Protein AF-0000000077528822 (afdb_homodimer)

Secondary structure (DSSP, 8-state):
--EEEEE-TTSS-EEEEES--SEEEEE--HHHHHHHSSS-EEEEEEESTT-EEEE--EEEEEEE-TTSPEEEEEEETTT--EEEEEETTSTTEEEEEGGGB-SS-HHHH---SEEE-GGG--TTSPPPTT-EE-SS-TT-/--EEEEE-TTSS-EEEEES--SEEEEE--HHHHHHHSSS-EEEEEEESTT-EEEE--EEEEEEE-TTSPEEEEEEETTT--EEEEEETTSTTEEEEEGGGB-SS-HHHH---SEEE-GGG--TTSPPPTT-EE-SSSTT-

Solvent-accessible surface area (backbone atoms only — not comparable to full-atom values): 14477 Å² total; per-residue (Å²): 127,59,73,37,39,33,38,36,80,77,60,59,34,31,34,35,30,61,71,55,75,74,48,38,31,33,36,19,42,68,66,40,11,28,56,25,15,12,71,35,29,32,37,31,32,30,62,45,86,55,56,40,82,75,39,68,73,68,41,74,49,72,47,76,45,95,86,67,32,46,37,37,39,35,17,37,75,79,70,15,23,70,53,37,34,37,34,73,76,46,70,67,34,33,36,33,31,27,31,24,37,64,72,50,64,35,56,58,71,56,63,48,53,29,32,28,18,51,75,55,46,40,86,89,58,77,81,62,86,88,31,46,80,28,60,43,54,96,85,108,131,60,75,38,38,32,38,36,80,78,60,60,36,30,35,34,30,62,71,57,75,74,46,37,29,32,35,18,42,68,68,42,12,28,58,26,14,11,70,36,28,32,37,31,32,30,63,46,84,54,56,41,81,74,37,69,72,70,41,74,51,70,46,78,43,93,87,67,34,46,36,37,40,35,18,37,75,79,70,15,23,69,54,37,34,36,33,74,76,45,71,68,35,32,36,33,31,27,29,25,38,65,73,51,64,34,56,57,70,56,63,49,52,30,33,28,18,50,75,55,46,40,86,88,60,74,82,62,87,91,31,46,82,29,60,42,56,94,86,110

Sequence (280 aa):
MATIQSSCICGQNRISFTNKPIVKFRCHCTDERKLTGAAFALNILFSTDSLKILSGTLKTWSKLADSGNTITNHVCDGCGGLLYRTSDGYPGTMVIKAGCIDSFDASEEYVPDVEIFTRSRVSWVEPIKGAKQEVADFTEMATIQSSCICGQNRISFTNKPIVKFRCHCTDERKLTGAAFALNILFSTDSLKILSGTLKTWSKLADSGNTITNHVCDGCGGLLYRTSDGYPGTMVIKAGCIDSFDASEEYVPDVEIFTRSRVSWVEPIKGAKQEVADFTE

Radius of gyration: 17.65 Å; Cα contacts (8 Å, |Δi|>4): 747; chains: 2; bounding box: 39×56×47 Å

InterPro domains:
  IPR006913 CENP-V/GFA domain [PF04828] (4-119)
  IPR006913 CENP-V/GFA domain [PS51891] (4-111)
  IPR011057 Mss4-like superfamily [SSF51316] (2-133)

Structure (mmCIF, N/CA/C/O backbone):
data_AF-0000000077528822-model_v1
#
loop_
_entity.id
_entity.type
_entity.pdbx_description
1 polymer 'Mss4-like protein'
#
loop_
_atom_site.group_PDB
_atom_site.id
_atom_site.type_symbol
_atom_site.label_atom_id
_atom_site.label_alt_id
_atom_site.label_comp_id
_atom_site.label_asym_id
_atom_site.label_entity_id
_atom_site.label_seq_id
_atom_site.pdbx_PDB_ins_code
_atom_site.Cartn_x
_atom_site.Cartn_y
_atom_site.Cartn_z
_atom_site.occupancy
_atom_site.B_iso_or_equiv
_atom_site.auth_seq_id
_atom_site.auth_comp_id
_atom_site.auth_asym_id
_atom_site.auth_atom_id
_atom_site.pdbx_PDB_model_num
ATOM 1 N N . MET A 1 1 ? 6.922 -28.969 -1.203 1 79.88 1 MET A N 1
ATOM 2 C CA . MET A 1 1 ? 7.07 -27.516 -1.141 1 79.88 1 MET A CA 1
ATOM 3 C C . MET A 1 1 ? 6.32 -26.938 0.059 1 79.88 1 MET A C 1
ATOM 5 O O . MET A 1 1 ? 5.289 -27.484 0.465 1 79.88 1 MET A O 1
ATOM 9 N N . ALA A 1 2 ? 6.922 -25.969 0.71 1 91.81 2 ALA A N 1
ATOM 10 C CA . ALA A 1 2 ? 6.379 -25.5 1.985 1 91.81 2 ALA A CA 1
ATOM 11 C C . ALA A 1 2 ? 5.117 -24.672 1.775 1 91.81 2 ALA A C 1
ATOM 13 O O . ALA A 1 2 ? 5.023 -23.906 0.813 1 91.81 2 ALA A O 1
ATOM 14 N N . THR A 1 3 ? 4.066 -24.969 2.512 1 97.25 3 THR A N 1
ATOM 15 C CA . THR A 1 3 ? 2.863 -24.141 2.551 1 97.25 3 THR A CA 1
ATOM 16 C C . THR A 1 3 ? 3.082 -22.906 3.412 1 97.25 3 THR A C 1
ATOM 18 O O . THR A 1 3 ? 3.674 -22.984 4.492 1 97.25 3 THR A O 1
ATOM 21 N N . ILE A 1 4 ? 2.578 -21.719 2.883 1 98.44 4 ILE A N 1
ATOM 22 C CA . ILE A 1 4 ? 2.732 -20.484 3.629 1 98.44 4 ILE A CA 1
ATOM 23 C C . ILE A 1 4 ? 1.379 -19.781 3.762 1 98.44 4 ILE A C 1
ATOM 25 O O . ILE A 1 4 ? 0.407 -20.188 3.111 1 98.44 4 ILE A O 1
ATOM 29 N N . GLN A 1 5 ? 1.403 -18.828 4.676 1 98.38 5 GLN A N 1
ATOM 30 C CA . GLN A 1 5 ? 0.144 -18.141 4.965 1 98.38 5 GLN A CA 1
ATOM 31 C C . GLN A 1 5 ? 0.27 -16.641 4.762 1 98.38 5 GLN A C 1
ATOM 33 O O . GLN A 1 5 ? 1.358 -16.078 4.902 1 98.38 5 GLN A O 1
ATOM 38 N N . SER A 1 6 ? -0.855 -16.016 4.383 1 97.56 6 SER A N 1
ATOM 39 C CA . SER A 1 6 ? -1.038 -14.57 4.293 1 97.56 6 SER A CA 1
ATOM 40 C C . SER A 1 6 ? -2.33 -14.133 4.977 1 97.56 6 SER A C 1
ATOM 42 O O . SER A 1 6 ? -3.293 -14.898 5.043 1 97.56 6 SER A O 1
ATOM 44 N N . SER A 1 7 ? -2.279 -12.93 5.488 1 97.06 7 SER A N 1
ATOM 45 C CA . SER A 1 7 ? -3.475 -12.422 6.156 1 97.06 7 SER A CA 1
ATOM 46 C C . SER A 1 7 ? -3.572 -10.906 6.035 1 97.06 7 SER A C 1
ATOM 48 O O . SER A 1 7 ? -2.609 -10.242 5.633 1 97.06 7 SER A O 1
ATOM 50 N N . CYS A 1 8 ? -4.805 -10.406 6.316 1 95.44 8 CYS A N 1
ATOM 51 C CA . CYS A 1 8 ? -4.984 -8.961 6.418 1 95.44 8 CYS A CA 1
ATOM 52 C C . CYS A 1 8 ? -4.613 -8.469 7.812 1 95.44 8 CYS A C 1
ATOM 54 O O . CYS A 1 8 ? -4.398 -9.266 8.727 1 95.44 8 CYS A O 1
ATOM 56 N N . ILE A 1 9 ? -4.59 -7.191 8 1 94.25 9 ILE A N 1
ATOM 57 C CA . ILE A 1 9 ? -4.027 -6.598 9.203 1 94.25 9 ILE A CA 1
ATOM 58 C C . ILE A 1 9 ? -4.988 -6.805 10.375 1 94.25 9 ILE A C 1
ATOM 60 O O . ILE A 1 9 ? -4.559 -6.898 11.531 1 94.25 9 ILE A O 1
ATOM 64 N N . CYS A 1 10 ? -6.293 -6.918 10.164 1 94.19 10 CYS A N 1
ATOM 65 C CA . CYS A 1 10 ? -7.215 -7.07 11.281 1 94.19 10 CYS A CA 1
ATOM 66 C C . CYS A 1 10 ? -7.344 -8.531 11.688 1 94.19 10 CYS A C 1
ATOM 68 O O . CYS A 1 10 ? -7.965 -8.844 12.703 1 94.19 10 CYS A O 1
ATOM 70 N N . GLY A 1 11 ? -6.805 -9.406 10.875 1 94.44 11 GLY A N 1
ATOM 71 C CA . GLY A 1 11 ? -6.75 -10.805 11.242 1 94.44 11 GLY A CA 1
ATOM 72 C C . GLY A 1 11 ? -7.988 -11.586 10.836 1 94.44 11 GLY A C 1
ATOM 73 O O . GLY A 1 11 ? -8.031 -12.805 10.977 1 94.44 11 GLY A O 1
ATOM 74 N N . GLN A 1 12 ? -8.984 -10.984 10.273 1 96.5 12 GLN A N 1
ATOM 75 C CA . GLN A 1 12 ? -10.242 -11.633 9.922 1 96.5 12 GLN A CA 1
ATOM 76 C C . GLN A 1 12 ? -10.055 -12.641 8.789 1 96.5 12 GLN A C 1
ATOM 78 O O . GLN A 1 12 ? -10.773 -13.641 8.719 1 96.5 12 GLN A O 1
ATOM 83 N N . ASN A 1 13 ? -9.195 -12.391 7.887 1 97.5 13 ASN A N 1
ATOM 84 C CA . ASN A 1 13 ? -9.008 -13.227 6.711 1 97.5 13 ASN A CA 1
ATOM 85 C C . ASN A 1 13 ? -7.598 -13.805 6.656 1 97.5 13 ASN A C 1
ATOM 87 O O . ASN A 1 13 ? -6.617 -13.086 6.84 1 97.5 13 ASN A O 1
ATOM 91 N N . ARG A 1 14 ? -7.492 -15.055 6.461 1 98.25 14 ARG A N 1
ATOM 92 C CA . ARG A 1 14 ? -6.242 -15.797 6.301 1 98.25 14 ARG A CA 1
ATOM 93 C C . ARG A 1 14 ? -6.348 -16.797 5.164 1 98.25 14 ARG A C 1
ATOM 95 O O . ARG A 1 14 ? -7.367 -17.484 5.023 1 98.25 14 ARG A O 1
ATOM 102 N N . ILE A 1 15 ? -5.359 -16.891 4.383 1 98.44 15 ILE A N 1
ATOM 103 C CA . ILE A 1 15 ? -5.293 -17.844 3.281 1 98.44 15 ILE A CA 1
ATOM 104 C C . ILE A 1 15 ? -3.967 -18.594 3.332 1 98.44 15 ILE A C 1
ATOM 106 O O . ILE A 1 15 ? -3.014 -18.156 3.975 1 98.44 15 ILE A O 1
ATOM 110 N N . SER A 1 16 ? -3.898 -19.719 2.662 1 98.69 16 SER A N 1
ATOM 111 C CA . SER A 1 16 ? -2.662 -20.484 2.5 1 98.69 16 SER A CA 1
ATOM 112 C C . SER A 1 16 ? -2.453 -20.891 1.047 1 98.69 16 SER A C 1
ATOM 114 O O . SER A 1 16 ? -3.414 -21 0.281 1 98.69 16 SER A O 1
ATOM 116 N N . PHE A 1 17 ? -1.245 -21.078 0.678 1 98.56 17 PHE A N 1
ATOM 117 C CA . PHE A 1 17 ? -0.817 -21.484 -0.656 1 98.56 17 PHE A CA 1
ATOM 118 C C . PHE A 1 17 ? 0.624 -21.984 -0.636 1 98.56 17 PHE A C 1
ATOM 120 O O . PHE A 1 17 ? 1.347 -21.766 0.338 1 98.56 17 PHE A O 1
ATOM 127 N N . THR A 1 18 ? 1.028 -22.641 -1.696 1 98.31 18 THR A N 1
ATOM 128 C CA . THR A 1 18 ? 2.383 -23.188 -1.76 1 98.31 18 THR A CA 1
ATOM 129 C C . THR A 1 18 ? 3.389 -22.078 -2.084 1 98.31 18 THR A C 1
ATOM 131 O O . THR A 1 18 ? 3.137 -21.234 -2.943 1 98.31 18 THR A O 1
ATOM 134 N N . ASN A 1 19 ? 4.477 -22.141 -1.338 1 97.94 19 ASN A N 1
ATOM 135 C CA . ASN A 1 19 ? 5.523 -21.141 -1.529 1 97.94 19 ASN A CA 1
ATOM 136 C C . ASN A 1 19 ? 6.355 -21.438 -2.775 1 97.94 19 ASN A C 1
ATOM 138 O O . ASN A 1 19 ? 7.535 -21.766 -2.674 1 97.94 19 ASN A O 1
ATOM 142 N N . LYS A 1 20 ? 5.82 -21.203 -3.918 1 97.5 20 LYS A N 1
ATOM 143 C CA . LYS A 1 20 ? 6.484 -21.344 -5.211 1 97.5 20 LYS A CA 1
ATOM 144 C C . LYS A 1 20 ? 6.242 -20.125 -6.09 1 97.5 20 LYS A C 1
ATOM 146 O O . LYS A 1 20 ? 5.398 -20.156 -6.988 1 97.5 20 LYS A O 1
ATOM 151 N N . PRO A 1 21 ? 6.957 -19.094 -5.844 1 97.56 21 PRO A N 1
ATOM 152 C CA . PRO A 1 21 ? 6.762 -17.891 -6.656 1 97.56 21 PRO A CA 1
ATOM 153 C C . PRO A 1 21 ? 7.027 -18.141 -8.141 1 97.56 21 PRO A C 1
ATOM 155 O O . PRO A 1 21 ? 7.953 -18.875 -8.492 1 97.56 21 PRO A O 1
ATOM 158 N N . ILE A 1 22 ? 6.164 -17.594 -8.945 1 97.44 22 ILE A N 1
ATOM 159 C CA . ILE A 1 22 ? 6.363 -17.609 -10.391 1 97.44 22 ILE A CA 1
ATOM 160 C C . ILE A 1 22 ? 7.215 -16.422 -10.812 1 97.44 22 ILE A C 1
ATOM 162 O O . ILE A 1 22 ? 8.172 -16.562 -11.57 1 97.44 22 ILE A O 1
ATOM 166 N N . VAL A 1 23 ? 6.91 -15.227 -10.359 1 97.25 23 VAL A N 1
ATOM 167 C CA . VAL A 1 23 ? 7.66 -14 -10.578 1 97.25 23 VAL A CA 1
ATOM 168 C C . VAL A 1 23 ? 7.523 -13.078 -9.367 1 97.25 23 VAL A C 1
ATOM 170 O O . VAL A 1 23 ? 6.449 -12.984 -8.773 1 97.25 23 VAL A O 1
ATOM 173 N N . LYS A 1 24 ? 8.57 -12.484 -8.969 1 97.62 24 LYS A N 1
ATOM 174 C CA . LYS A 1 24 ? 8.617 -11.406 -7.988 1 97.62 24 LYS A CA 1
ATOM 175 C C . LYS A 1 24 ? 8.836 -10.055 -8.664 1 97.62 24 LYS A C 1
ATOM 177 O O . LYS A 1 24 ? 9.844 -9.859 -9.344 1 97.62 24 LYS A O 1
ATOM 182 N N . PHE A 1 25 ? 7.848 -9.125 -8.461 1 97.38 25 PHE A N 1
ATOM 183 C CA . PHE A 1 25 ? 8.016 -7.922 -9.266 1 97.38 25 PHE A CA 1
ATOM 184 C C . PHE A 1 25 ? 7.582 -6.688 -8.484 1 97.38 25 PHE A C 1
ATOM 186 O O . PHE A 1 25 ? 6.719 -6.77 -7.609 1 97.38 25 PHE A O 1
ATOM 193 N N . ARG A 1 26 ? 8.281 -5.656 -8.789 1 96.94 26 ARG A N 1
ATOM 194 C CA . ARG A 1 26 ? 7.977 -4.32 -8.281 1 96.94 26 ARG A CA 1
ATOM 195 C C . ARG A 1 26 ? 7.188 -3.516 -9.312 1 96.94 26 ARG A C 1
ATOM 197 O O . ARG A 1 26 ? 7.66 -3.299 -10.43 1 96.94 26 ARG A O 1
ATOM 204 N N . CYS A 1 27 ? 6.004 -3.064 -8.938 1 95.81 27 CYS A N 1
ATOM 205 C CA . CYS A 1 27 ? 5.152 -2.326 -9.867 1 95.81 27 CYS A CA 1
ATOM 206 C C . CYS A 1 27 ? 5.07 -0.855 -9.477 1 95.81 27 CYS A C 1
ATOM 208 O O . CYS A 1 27 ? 4.754 -0.526 -8.336 1 95.81 27 CYS A O 1
ATOM 210 N N . HIS A 1 28 ? 5.301 0.023 -10.414 1 95.44 28 HIS A N 1
ATOM 211 C CA . HIS A 1 28 ? 5.309 1.464 -10.188 1 95.44 28 HIS A CA 1
ATOM 212 C C . HIS A 1 28 ? 4.047 2.117 -10.742 1 95.44 28 HIS A C 1
ATOM 214 O O . HIS A 1 28 ? 3.938 3.344 -10.773 1 95.44 28 HIS A O 1
ATOM 220 N N . CYS A 1 29 ? 3.059 1.361 -11.164 1 93.06 29 CYS A N 1
ATOM 221 C CA . CYS A 1 29 ? 1.9 1.964 -11.812 1 93.06 29 CYS A CA 1
ATOM 222 C C . CYS A 1 29 ? 1.103 2.809 -10.828 1 93.06 29 CYS A C 1
ATOM 224 O O . CYS A 1 29 ? 1.191 2.605 -9.617 1 93.06 29 CYS A O 1
ATOM 226 N N . THR A 1 30 ? 0.289 3.725 -11.344 1 90.06 30 THR A N 1
ATOM 227 C CA . THR A 1 30 ? -0.433 4.668 -10.5 1 90.06 30 THR A CA 1
ATOM 228 C C . THR A 1 30 ? -1.554 3.965 -9.742 1 90.06 30 THR A C 1
ATOM 230 O O . THR A 1 30 ? -1.911 4.371 -8.633 1 90.06 30 THR A O 1
ATOM 233 N N . ASP A 1 31 ? -2.078 2.883 -10.25 1 90.25 31 ASP A N 1
ATOM 234 C CA . ASP A 1 31 ? -3.08 2.113 -9.523 1 90.25 31 ASP A CA 1
ATOM 235 C C . ASP A 1 31 ? -2.504 1.551 -8.227 1 90.25 31 ASP A C 1
ATOM 237 O O . ASP A 1 31 ? -3.15 1.604 -7.176 1 90.25 31 ASP A O 1
ATOM 241 N N . GLU A 1 32 ? -1.322 1.021 -8.344 1 89.62 32 GLU A N 1
ATOM 242 C CA . GLU A 1 32 ? -0.683 0.466 -7.156 1 89.62 32 GLU A CA 1
ATOM 243 C C . GLU A 1 32 ? -0.387 1.555 -6.129 1 89.62 32 GLU A C 1
ATOM 245 O O . GLU A 1 32 ? -0.493 1.323 -4.922 1 89.62 32 GLU A O 1
ATOM 250 N N . ARG A 1 33 ? -0.059 2.736 -6.609 1 88.38 33 ARG A N 1
ATOM 251 C CA . ARG A 1 33 ? 0.177 3.836 -5.68 1 88.38 33 ARG A CA 1
ATOM 252 C C . ARG A 1 33 ? -1.101 4.207 -4.93 1 88.38 33 ARG A C 1
ATOM 254 O O . ARG A 1 33 ? -1.064 4.488 -3.732 1 88.38 33 ARG A O 1
ATOM 261 N N . LYS A 1 34 ? -2.152 4.141 -5.672 1 88.56 34 LYS A N 1
ATOM 262 C CA . LYS A 1 34 ? -3.441 4.441 -5.055 1 88.56 34 LYS A CA 1
ATOM 263 C C . LYS A 1 34 ? -3.83 3.371 -4.039 1 88.56 34 LYS A C 1
ATOM 265 O O . LYS A 1 34 ? -4.348 3.684 -2.965 1 88.56 34 LYS A O 1
ATOM 270 N N . LEU A 1 35 ? -3.605 2.186 -4.34 1 86.81 35 LEU A N 1
ATOM 271 C CA . LEU A 1 35 ? -4.016 1.069 -3.492 1 86.81 35 LEU A CA 1
ATOM 272 C C . LEU A 1 35 ? -3.123 0.969 -2.26 1 86.81 35 LEU A C 1
ATOM 274 O O . LEU A 1 35 ? -3.605 0.684 -1.161 1 86.81 35 LEU A O 1
ATOM 278 N N . THR A 1 36 ? -1.885 1.188 -2.459 1 82 36 THR A N 1
ATOM 279 C CA . THR A 1 36 ? -0.931 0.919 -1.389 1 82 36 THR A CA 1
ATOM 280 C C . THR A 1 36 ? -0.593 2.199 -0.629 1 82 36 THR A C 1
ATOM 282 O O . THR A 1 36 ? -0.166 2.148 0.526 1 82 36 THR A O 1
ATOM 285 N N . GLY A 1 37 ? -0.749 3.367 -1.276 1 80.75 37 GLY A N 1
ATOM 286 C CA . GLY A 1 37 ? -0.304 4.621 -0.693 1 80.75 37 GLY A CA 1
ATOM 287 C C . GLY A 1 37 ? 1.206 4.762 -0.662 1 80.75 37 GLY A C 1
ATOM 288 O O . GLY A 1 37 ? 1.744 5.574 0.096 1 80.75 37 GLY A O 1
ATOM 289 N N . ALA A 1 38 ? 1.881 3.986 -1.366 1 85.38 38 ALA A N 1
ATOM 290 C CA . ALA A 1 38 ? 3.342 3.957 -1.396 1 85.38 38 ALA A CA 1
ATOM 291 C C . ALA A 1 38 ? 3.869 4.367 -2.768 1 85.38 38 ALA A C 1
ATOM 293 O O . ALA A 1 38 ? 3.152 4.988 -3.555 1 85.38 38 ALA A O 1
ATOM 294 N N . ALA A 1 39 ? 5.199 4.289 -2.898 1 89.5 39 ALA A N 1
ATOM 295 C CA . ALA A 1 39 ? 5.809 4.66 -4.172 1 89.5 39 ALA A CA 1
ATOM 296 C C . ALA A 1 39 ? 5.711 3.518 -5.18 1 89.5 39 ALA A C 1
ATOM 298 O O . ALA A 1 39 ? 5.852 3.73 -6.387 1 89.5 39 ALA A O 1
ATOM 299 N N . PHE A 1 40 ? 5.578 2.365 -4.672 1 92.75 40 PHE A N 1
ATOM 300 C CA . PHE A 1 40 ? 5.469 1.152 -5.473 1 92.75 40 PHE A CA 1
ATOM 301 C C . PHE A 1 40 ? 4.852 0.019 -4.66 1 92.75 40 PHE A C 1
ATOM 303 O O . PHE A 1 40 ? 4.68 0.141 -3.445 1 92.75 40 PHE A O 1
ATOM 310 N N . ALA A 1 41 ? 4.426 -1.026 -5.352 1 95.25 41 ALA A N 1
ATOM 311 C CA . ALA A 1 41 ? 3.971 -2.252 -4.703 1 95.25 41 ALA A CA 1
ATOM 312 C C . ALA A 1 41 ? 4.98 -3.379 -4.891 1 95.25 41 ALA A C 1
ATOM 314 O O . ALA A 1 41 ? 5.703 -3.416 -5.887 1 95.25 41 ALA A O 1
ATOM 315 N N . LEU A 1 42 ? 5.082 -4.227 -3.914 1 96.31 42 LEU A N 1
ATOM 316 C CA . LEU A 1 42 ? 5.82 -5.48 -4 1 96.31 42 LEU A CA 1
ATOM 317 C C . LEU A 1 42 ? 4.871 -6.656 -4.215 1 96.31 42 LEU A C 1
ATOM 319 O O . LEU A 1 42 ? 4.113 -7.02 -3.314 1 96.31 42 LEU A O 1
ATOM 323 N N . ASN A 1 43 ? 4.996 -7.203 -5.379 1 97.12 43 ASN A N 1
ATOM 324 C CA . ASN A 1 43 ? 4.035 -8.219 -5.812 1 97.12 43 ASN A CA 1
ATOM 325 C C . ASN A 1 43 ? 4.719 -9.555 -6.086 1 97.12 43 ASN A C 1
ATOM 327 O O . ASN A 1 43 ? 5.82 -9.594 -6.637 1 97.12 43 ASN A O 1
ATOM 331 N N . ILE A 1 44 ? 4.008 -10.578 -5.699 1 97.94 44 ILE A N 1
ATOM 332 C CA . ILE A 1 44 ? 4.48 -11.93 -6.004 1 97.94 44 ILE A CA 1
ATOM 333 C C . ILE A 1 44 ? 3.375 -12.711 -6.703 1 97.94 44 ILE A C 1
ATOM 335 O O . ILE A 1 44 ? 2.254 -12.805 -6.199 1 97.94 44 ILE A O 1
ATOM 339 N N . LEU A 1 45 ? 3.709 -13.242 -7.832 1 98.06 45 LEU A N 1
ATOM 340 C CA . LEU A 1 45 ? 2.77 -14.07 -8.578 1 98.06 45 LEU A CA 1
ATOM 341 C C . LEU A 1 45 ? 2.889 -15.531 -8.172 1 98.06 45 LEU A C 1
ATOM 343 O O . LEU A 1 45 ? 3.984 -16.094 -8.172 1 98.06 45 LEU A O 1
ATOM 347 N N . PHE A 1 46 ? 1.775 -16.078 -7.785 1 98.38 46 PHE A N 1
ATOM 348 C CA . PHE A 1 46 ? 1.674 -17.5 -7.434 1 98.38 46 PHE A CA 1
ATOM 349 C C . PHE A 1 46 ? 0.609 -18.188 -8.281 1 98.38 46 PHE A C 1
ATOM 351 O O . PHE A 1 46 ? -0.241 -17.516 -8.875 1 98.38 46 PHE A O 1
ATOM 358 N N . SER A 1 47 ? 0.687 -19.531 -8.297 1 98.31 47 SER A N 1
ATOM 359 C CA . SER A 1 47 ? -0.434 -20.312 -8.797 1 98.31 47 SER A CA 1
ATOM 360 C C . SER A 1 47 ? -1.583 -20.344 -7.793 1 98.31 47 SER A C 1
ATOM 362 O O . SER A 1 47 ? -1.356 -20.406 -6.582 1 98.31 47 SER A O 1
ATOM 364 N N . THR A 1 48 ? -2.809 -20.375 -8.312 1 98.12 48 THR A N 1
ATOM 365 C CA . THR A 1 48 ? -3.969 -20.484 -7.434 1 98.12 48 THR A CA 1
ATOM 366 C C . THR A 1 48 ? -4.266 -21.938 -7.109 1 98.12 48 THR A C 1
ATOM 368 O O . THR A 1 48 ? -5.176 -22.25 -6.332 1 98.12 48 THR A O 1
ATOM 371 N N . ASP A 1 49 ? -3.488 -22.828 -7.621 1 97.56 49 ASP A N 1
ATOM 372 C CA . ASP A 1 49 ? -3.775 -24.266 -7.523 1 97.56 49 ASP A CA 1
ATOM 373 C C . ASP A 1 49 ? -3.857 -24.703 -6.062 1 97.56 49 ASP A C 1
ATOM 375 O O . ASP A 1 49 ? -4.672 -25.562 -5.715 1 97.56 49 ASP A O 1
ATOM 379 N N . SER A 1 50 ? -3.1 -24.156 -5.227 1 97.06 50 SER A N 1
ATOM 380 C CA . SER A 1 50 ? -3.02 -24.609 -3.844 1 97.06 50 SER A CA 1
ATOM 381 C C . SER A 1 50 ? -3.684 -23.625 -2.895 1 97.06 50 SER A C 1
ATOM 383 O O . SER A 1 50 ? -3.537 -23.719 -1.676 1 97.06 50 SER A O 1
ATOM 385 N N . LEU A 1 51 ? -4.348 -22.672 -3.395 1 98.12 51 LEU A N 1
ATOM 386 C CA . LEU A 1 51 ? -4.965 -21.625 -2.578 1 98.12 51 LEU A CA 1
ATOM 387 C C . LEU A 1 51 ? -6.055 -22.219 -1.687 1 98.12 51 LEU A C 1
ATOM 389 O O . LEU A 1 51 ? -6.922 -22.953 -2.16 1 98.12 51 LEU A O 1
ATOM 393 N N . LYS A 1 52 ? -5.98 -21.891 -0.437 1 98.06 52 LYS A N 1
ATOM 394 C CA . LYS A 1 52 ? -7.023 -22.25 0.519 1 98.06 52 LYS A CA 1
ATOM 395 C C . LYS A 1 52 ? -7.402 -21.062 1.396 1 98.06 52 LYS A C 1
ATOM 397 O O . LYS A 1 52 ? -6.527 -20.359 1.923 1 98.06 52 LYS A O 1
ATOM 402 N N . ILE A 1 53 ? -8.68 -20.844 1.572 1 96.88 53 ILE A N 1
ATOM 403 C CA . ILE A 1 53 ? -9.172 -19.875 2.547 1 96.88 53 ILE A CA 1
ATOM 404 C C . ILE A 1 53 ? -9.227 -20.516 3.932 1 96.88 53 ILE A C 1
ATOM 406 O O . ILE A 1 53 ? -9.922 -21.5 4.137 1 96.88 53 ILE A O 1
ATOM 410 N N . LEU A 1 54 ? -8.484 -19.969 4.828 1 98.19 54 LEU A N 1
ATOM 411 C CA . LEU A 1 54 ? -8.414 -20.547 6.172 1 98.19 54 LEU A CA 1
ATOM 412 C C . LEU A 1 54 ? -9.43 -19.875 7.094 1 98.19 54 LEU A C 1
A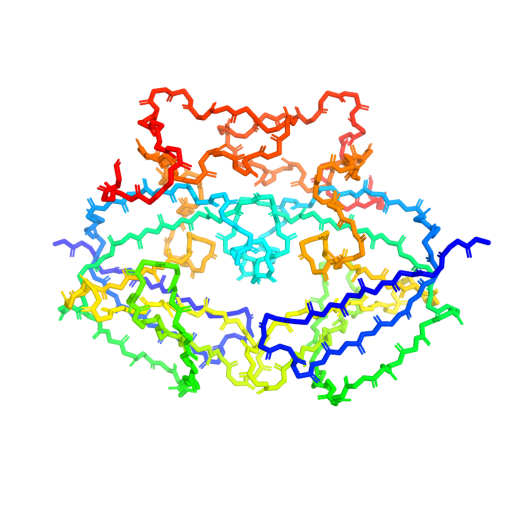TOM 414 O O . LEU A 1 54 ? -9.938 -20.516 8.023 1 98.19 54 LEU A O 1
ATOM 418 N N . SER A 1 55 ? -9.664 -18.609 6.941 1 98.06 55 SER A N 1
ATOM 419 C CA . SER A 1 55 ? -10.656 -17.875 7.723 1 98.06 55 SER A CA 1
ATOM 420 C C . SER A 1 55 ? -11.133 -16.625 6.98 1 98.06 55 SER A C 1
ATOM 422 O O . SER A 1 55 ? -10.375 -16.016 6.223 1 98.06 55 SER A O 1
ATOM 424 N N . GLY A 1 56 ? -12.43 -16.266 7.242 1 96.94 56 GLY A N 1
ATOM 425 C CA . GLY A 1 56 ? -13.008 -15.039 6.73 1 96.94 56 GLY A CA 1
ATOM 426 C C . GLY A 1 56 ? -13.648 -15.195 5.363 1 96.94 56 GLY A C 1
ATOM 427 O O . GLY A 1 56 ? -13.602 -16.281 4.773 1 96.94 56 GLY A O 1
ATOM 428 N N . THR A 1 57 ? -14.359 -14.211 4.984 1 95.25 57 THR A N 1
ATOM 429 C CA . THR A 1 57 ? -14.953 -14.062 3.66 1 95.25 57 THR A CA 1
ATOM 430 C C . THR A 1 57 ? -14.508 -12.75 3.014 1 95.25 57 THR A C 1
ATOM 432 O O . THR A 1 57 ? -14.789 -11.672 3.535 1 95.25 57 THR A O 1
ATOM 435 N N . LEU A 1 58 ? -13.867 -12.883 1.851 1 95.75 58 LEU A N 1
ATOM 436 C CA . LEU A 1 58 ? -13.344 -11.711 1.167 1 95.75 58 LEU A CA 1
ATOM 437 C C . LEU A 1 58 ? -14.398 -11.086 0.264 1 95.75 58 LEU A C 1
ATOM 439 O O . LEU A 1 58 ? -15.172 -11.797 -0.381 1 95.75 58 LEU A O 1
ATOM 443 N N . LYS A 1 59 ? -14.414 -9.828 0.322 1 95.81 59 LYS A N 1
ATOM 444 C CA . LYS A 1 59 ? -15.164 -9.07 -0.676 1 95.81 59 LYS A CA 1
ATOM 445 C C . LYS A 1 59 ? -14.367 -8.922 -1.967 1 95.81 59 LYS A C 1
ATOM 447 O O . LYS A 1 59 ? -13.141 -8.781 -1.932 1 95.81 59 LYS A O 1
ATOM 452 N N . THR A 1 60 ? -15.125 -8.922 -3.08 1 96.88 60 THR A N 1
ATOM 453 C CA . THR A 1 60 ? -14.43 -8.766 -4.355 1 96.88 60 THR A CA 1
ATOM 454 C C . THR A 1 60 ? -14.945 -7.539 -5.105 1 96.88 60 THR A C 1
ATOM 456 O O . THR A 1 60 ? -16.125 -7.18 -4.988 1 96.88 60 THR A O 1
ATOM 459 N N . TRP A 1 61 ? -14.102 -6.879 -5.711 1 96.44 61 TRP A N 1
ATOM 460 C CA . TRP A 1 61 ? -14.422 -5.859 -6.707 1 96.44 61 TRP A CA 1
ATOM 461 C C . TRP A 1 61 ? -13.438 -5.906 -7.871 1 96.44 61 TRP A C 1
ATOM 463 O O . TRP A 1 61 ? -12.328 -6.426 -7.734 1 96.44 61 TRP A O 1
ATOM 473 N N . SER A 1 62 ? -13.914 -5.449 -9.047 1 96.5 62 SER A N 1
ATOM 474 C CA . SER A 1 62 ? -13.078 -5.574 -10.242 1 96.5 62 SER A CA 1
ATOM 475 C C . SER A 1 62 ? -12.969 -4.242 -10.977 1 96.5 62 SER A C 1
ATOM 477 O O . SER A 1 62 ? -13.797 -3.352 -10.781 1 96.5 62 SER A O 1
ATOM 479 N N . LYS A 1 63 ? -11.938 -4.176 -11.703 1 93.06 63 LYS A N 1
ATOM 480 C CA . LYS A 1 63 ? -11.727 -3.035 -12.594 1 93.06 63 LYS A CA 1
ATOM 481 C C . LYS A 1 63 ? -10.984 -3.453 -13.852 1 93.06 63 LYS A C 1
ATOM 483 O O . LYS A 1 63 ? -10.266 -4.457 -13.859 1 93.06 63 LYS A O 1
ATOM 488 N N . LEU A 1 64 ? -11.195 -2.668 -14.922 1 90.81 64 LEU A N 1
ATOM 489 C CA . LEU A 1 64 ? -10.461 -2.883 -16.156 1 90.81 64 LEU A CA 1
ATOM 490 C C . LEU A 1 64 ? -9.086 -2.225 -16.094 1 90.81 64 LEU A C 1
ATOM 492 O O . LEU A 1 64 ? -8.969 -1.06 -15.703 1 90.81 64 LEU A O 1
ATOM 496 N N . ALA A 1 65 ? -8.102 -3.041 -16.438 1 84.25 65 ALA A N 1
ATOM 497 C CA . ALA A 1 65 ? -6.75 -2.494 -16.484 1 84.25 65 ALA A CA 1
ATOM 498 C C . ALA A 1 65 ? -6.469 -1.868 -17.859 1 84.25 65 ALA A C 1
ATOM 500 O O . ALA A 1 65 ? -7.266 -2.004 -18.781 1 84.25 65 ALA A O 1
ATOM 501 N N . ASP A 1 66 ? -5.316 -1.163 -17.922 1 77.25 66 ASP A N 1
ATOM 502 C CA . ASP A 1 66 ? -4.895 -0.553 -19.172 1 77.25 66 ASP A CA 1
ATOM 503 C C . ASP A 1 66 ? -4.664 -1.612 -20.25 1 77.25 66 ASP A C 1
ATOM 505 O O . ASP A 1 66 ? -4.809 -1.336 -21.453 1 77.25 66 ASP A O 1
ATOM 509 N N . SER A 1 67 ? -4.285 -2.76 -19.828 1 78.5 67 SER A N 1
ATOM 510 C CA . SER A 1 67 ? -4.02 -3.871 -20.734 1 78.5 67 SER A CA 1
ATOM 511 C C . SER A 1 67 ? -5.301 -4.371 -21.391 1 78.5 67 SER A C 1
ATOM 513 O O . SER A 1 67 ? -5.254 -5.125 -22.359 1 78.5 67 SER A O 1
ATOM 515 N N . GLY A 1 68 ? -6.383 -3.959 -20.828 1 86.38 68 GLY A N 1
ATOM 516 C CA . GLY A 1 68 ? -7.66 -4.484 -21.281 1 86.38 68 GLY A CA 1
ATOM 517 C C . GLY A 1 68 ? -8.141 -5.676 -20.469 1 86.38 68 GLY A C 1
ATOM 518 O O . GLY A 1 68 ? -9.273 -6.121 -20.625 1 86.38 68 GLY A O 1
ATOM 519 N N . ASN A 1 69 ? -7.297 -6.16 -19.625 1 89.94 69 ASN A N 1
ATOM 520 C CA . ASN A 1 69 ? -7.672 -7.273 -18.766 1 89.94 69 ASN A CA 1
ATOM 521 C C . ASN A 1 69 ? -8.469 -6.797 -17.562 1 89.94 69 ASN A C 1
ATOM 523 O O . ASN A 1 69 ? -8.266 -5.684 -17.062 1 89.94 69 ASN A O 1
ATOM 527 N N . THR A 1 70 ? -9.375 -7.656 -17.109 1 95.38 70 THR A N 1
ATOM 528 C CA . THR A 1 70 ? -10.094 -7.398 -15.859 1 95.38 70 THR A CA 1
ATOM 529 C C . THR A 1 70 ? -9.281 -7.863 -14.656 1 95.38 70 THR A C 1
ATOM 531 O O . THR A 1 70 ? -8.852 -9.016 -14.594 1 95.38 70 THR A O 1
ATOM 534 N N . ILE A 1 71 ? -9.055 -6.953 -13.742 1 95.38 71 ILE A N 1
ATOM 535 C CA . ILE A 1 71 ? -8.398 -7.281 -12.477 1 95.38 71 ILE A CA 1
ATOM 536 C C . ILE A 1 71 ? -9.445 -7.406 -11.375 1 95.38 71 ILE A C 1
ATOM 538 O O . ILE A 1 71 ? -10.32 -6.547 -11.234 1 95.38 71 ILE A O 1
ATOM 542 N N . THR A 1 72 ? -9.398 -8.492 -10.68 1 97.25 72 THR A N 1
ATOM 543 C CA . THR A 1 72 ? -10.297 -8.703 -9.547 1 97.25 72 THR A CA 1
ATOM 544 C C . THR A 1 72 ? -9.523 -8.625 -8.227 1 97.25 72 THR A C 1
ATOM 546 O O . THR A 1 72 ? -8.547 -9.352 -8.031 1 97.25 72 THR A O 1
ATOM 549 N N . ASN A 1 73 ? -9.992 -7.734 -7.371 1 96.81 73 ASN A N 1
ATOM 550 C CA . ASN A 1 73 ? -9.391 -7.539 -6.055 1 96.81 73 ASN A CA 1
ATOM 551 C C . ASN A 1 73 ? -10.18 -8.266 -4.965 1 96.81 73 ASN A C 1
ATOM 553 O O . ASN A 1 73 ? -11.398 -8.156 -4.902 1 96.81 73 ASN A O 1
ATOM 557 N N . HIS A 1 74 ? -9.469 -9.039 -4.203 1 96.94 74 HIS A N 1
ATOM 558 C CA . HIS A 1 74 ? -10.047 -9.734 -3.057 1 96.94 74 HIS A CA 1
ATOM 559 C C . HIS A 1 74 ? -9.633 -9.086 -1.745 1 96.94 74 HIS A C 1
ATOM 561 O O . HIS A 1 74 ? -8.484 -9.234 -1.309 1 96.94 74 HIS A O 1
ATOM 567 N N . VAL A 1 75 ? -10.625 -8.406 -1.1 1 95.81 75 VAL A N 1
ATOM 568 C CA . VAL A 1 75 ? -10.266 -7.516 0 1 95.81 75 VAL A CA 1
ATOM 569 C C . VAL A 1 75 ? -11.039 -7.918 1.258 1 95.81 75 VAL A C 1
ATOM 571 O O . VAL A 1 75 ? -12.117 -8.508 1.172 1 95.81 75 VAL A O 1
ATOM 574 N N . CYS A 1 76 ? -10.406 -7.625 2.352 1 95.94 76 CYS A N 1
ATOM 575 C CA . CYS A 1 76 ? -11.094 -7.809 3.627 1 95.94 76 CYS A CA 1
ATOM 576 C C . CYS A 1 76 ? -12.219 -6.797 3.791 1 95.94 76 CYS A C 1
ATOM 578 O O . CYS A 1 76 ? -12.016 -5.598 3.6 1 95.94 76 CYS A O 1
ATOM 580 N N . ASP A 1 77 ? -13.359 -7.27 4.207 1 94.12 77 ASP A N 1
ATOM 581 C CA . ASP A 1 77 ? -14.5 -6.375 4.398 1 94.12 77 ASP A CA 1
ATOM 582 C C . ASP A 1 77 ? -14.406 -5.637 5.73 1 94.12 77 ASP A C 1
ATOM 584 O O . ASP A 1 77 ? -15.172 -4.707 5.988 1 94.12 77 ASP A O 1
ATOM 588 N N . GLY A 1 78 ? -13.516 -6 6.574 1 93.94 78 GLY A N 1
ATOM 589 C CA . GLY A 1 78 ? -13.305 -5.34 7.852 1 93.94 78 GLY A CA 1
ATOM 590 C C . GLY A 1 78 ? -12.289 -4.215 7.781 1 93.94 78 GLY A C 1
ATOM 591 O O . GLY A 1 78 ? -12.648 -3.039 7.871 1 93.94 78 GLY A O 1
ATOM 592 N N . CYS A 1 79 ? -11.102 -4.496 7.379 1 94.38 79 CYS A N 1
ATOM 593 C CA . CYS A 1 79 ? -10.031 -3.51 7.43 1 94.38 79 CYS A CA 1
ATOM 594 C C . CYS A 1 79 ? -9.75 -2.945 6.043 1 94.38 79 CYS A C 1
ATOM 596 O O . CYS A 1 79 ? -9.039 -1.948 5.906 1 94.38 79 CYS A O 1
ATOM 598 N N . GLY A 1 80 ? -10.289 -3.539 5.027 1 93.25 80 GLY A N 1
ATOM 599 C CA . GLY A 1 80 ? -10.062 -3.059 3.672 1 93.25 80 GLY A CA 1
ATOM 600 C C . GLY A 1 80 ? -8.797 -3.619 3.043 1 93.25 80 GLY A C 1
ATOM 601 O O . GLY A 1 80 ? -8.523 -3.369 1.867 1 93.25 80 GLY A O 1
ATOM 602 N N . GLY A 1 81 ? -8.047 -4.402 3.768 1 93.5 81 GLY A N 1
ATOM 603 C CA . GLY A 1 81 ? -6.781 -4.918 3.262 1 93.5 81 GLY A CA 1
ATOM 604 C C . GLY A 1 81 ? -6.941 -5.797 2.037 1 93.5 81 GLY A C 1
ATOM 605 O O . GLY A 1 81 ? -7.824 -6.652 1.994 1 93.5 81 GLY A O 1
ATOM 606 N N . LEU A 1 82 ? -6.117 -5.562 1.059 1 93.94 82 LEU A N 1
ATOM 607 C CA . LEU A 1 82 ? -6.074 -6.387 -0.145 1 93.94 82 LEU A CA 1
ATOM 608 C C . LEU A 1 82 ? -5.289 -7.672 0.104 1 93.94 82 LEU A C 1
ATOM 610 O O . LEU A 1 82 ? -4.074 -7.629 0.3 1 93.94 82 LEU A O 1
ATOM 614 N N . LEU A 1 83 ? -5.977 -8.75 0.029 1 94.5 83 LEU A N 1
ATOM 615 C CA . LEU A 1 83 ? -5.301 -10.008 0.309 1 94.5 83 LEU A CA 1
ATOM 616 C C . LEU A 1 83 ? -4.621 -10.547 -0.945 1 94.5 83 LEU A C 1
ATOM 618 O O . LEU A 1 83 ? -3.477 -11.008 -0.888 1 94.5 83 LEU A O 1
ATOM 622 N N . TYR A 1 84 ? -5.297 -10.586 -2.031 1 96.62 84 TYR A N 1
ATOM 623 C CA . TYR A 1 84 ? -4.691 -10.992 -3.295 1 96.62 84 TYR A CA 1
ATOM 624 C C . TYR A 1 84 ? -5.512 -10.484 -4.477 1 96.62 84 TYR A C 1
ATOM 626 O O . TYR A 1 84 ? -6.625 -9.984 -4.301 1 96.62 84 TYR A O 1
ATOM 634 N N . ARG A 1 85 ? -4.914 -10.539 -5.633 1 96.69 85 ARG A N 1
ATOM 635 C CA . ARG A 1 85 ? -5.527 -10.141 -6.898 1 96.69 85 ARG A CA 1
ATOM 636 C C . ARG A 1 85 ? -5.48 -11.281 -7.91 1 96.69 85 ARG A C 1
ATOM 638 O O . ARG A 1 85 ? -4.535 -12.07 -7.918 1 96.69 85 ARG A O 1
ATOM 645 N N . THR A 1 86 ? -6.535 -11.328 -8.656 1 97.44 86 THR A N 1
ATOM 646 C CA . THR A 1 86 ? -6.555 -12.203 -9.82 1 97.44 86 THR A CA 1
ATOM 647 C C . THR A 1 86 ? -6.879 -11.414 -11.086 1 97.44 86 THR A C 1
ATOM 649 O O . THR A 1 86 ? -7.266 -10.242 -11.008 1 97.44 86 THR A O 1
ATOM 652 N N . SER A 1 87 ? -6.59 -12.023 -12.203 1 95.81 87 SER A N 1
ATOM 653 C CA . SER A 1 87 ? -6.832 -11.375 -13.492 1 95.81 87 SER A CA 1
ATOM 654 C C . SER A 1 87 ? -7.242 -12.391 -14.547 1 95.81 87 SER A C 1
ATOM 656 O O . SER A 1 87 ? -6.738 -13.516 -14.57 1 95.81 87 SER A O 1
ATOM 658 N N . ASP A 1 88 ? -8.148 -11.945 -15.453 1 95.06 88 ASP A N 1
ATOM 659 C CA . ASP A 1 88 ? -8.516 -12.828 -16.562 1 95.06 88 ASP A CA 1
ATOM 660 C C . ASP A 1 88 ? -7.398 -12.914 -17.594 1 95.06 88 ASP A C 1
ATOM 662 O O . ASP A 1 88 ? -7.398 -13.812 -18.438 1 95.06 88 ASP A O 1
ATOM 666 N N . GLY A 1 89 ? -6.48 -12.008 -17.547 1 91.81 89 GLY A N 1
ATOM 667 C CA . GLY A 1 89 ? -5.324 -12.055 -18.422 1 91.81 89 GLY A CA 1
ATOM 668 C C . GLY A 1 89 ? -4.32 -13.125 -18.047 1 91.81 89 GLY A C 1
ATOM 669 O O . GLY A 1 89 ? -3.498 -13.539 -18.859 1 91.81 89 GLY A O 1
ATOM 670 N N . TYR A 1 90 ? -4.348 -13.547 -16.812 1 93.31 90 TYR A N 1
ATOM 671 C CA . TYR A 1 90 ? -3.451 -14.57 -16.297 1 93.31 90 TYR A CA 1
ATOM 672 C C . TYR A 1 90 ? -4.219 -15.609 -15.477 1 93.31 90 TYR A C 1
ATOM 674 O O . TYR A 1 90 ? -4.008 -15.727 -14.266 1 93.31 90 TYR A O 1
ATOM 682 N N . PRO A 1 91 ? -5 -16.391 -16.203 1 96.06 91 PRO A N 1
ATOM 683 C CA . PRO A 1 91 ? -5.828 -17.375 -15.5 1 96.06 91 PRO A CA 1
ATOM 684 C C . PRO A 1 91 ? -5 -18.375 -14.703 1 96.06 91 PRO A C 1
ATOM 686 O O . PRO A 1 91 ? -3.891 -18.734 -15.117 1 96.06 91 PRO A O 1
ATOM 689 N N . GLY A 1 92 ? -5.488 -18.781 -13.531 1 97.62 92 GLY A N 1
ATOM 690 C CA . GLY A 1 92 ? -4.836 -19.797 -12.727 1 97.62 92 GLY A CA 1
ATOM 691 C C . GLY A 1 92 ? -3.734 -19.234 -11.844 1 97.62 92 GLY A C 1
ATOM 692 O O . GLY A 1 92 ? -2.951 -20 -11.266 1 97.62 92 GLY A O 1
ATOM 693 N N . THR A 1 93 ? -3.66 -17.891 -11.805 1 98.19 93 THR A N 1
ATOM 694 C CA . THR A 1 93 ? -2.635 -17.266 -10.969 1 98.19 93 THR A CA 1
ATOM 695 C C . THR A 1 93 ? -3.24 -16.188 -10.078 1 98.19 93 THR A C 1
ATOM 697 O O . THR A 1 93 ? -4.395 -15.797 -10.266 1 98.19 93 THR A O 1
ATOM 700 N N . MET A 1 94 ? -2.475 -15.812 -9.086 1 98.31 94 MET A N 1
ATOM 701 C CA . MET A 1 94 ? -2.83 -14.727 -8.188 1 98.31 94 MET A CA 1
ATOM 702 C C . MET A 1 94 ? -1.598 -13.914 -7.805 1 98.31 94 MET A C 1
ATOM 704 O O . MET A 1 94 ? -0.48 -14.43 -7.809 1 98.31 94 MET A O 1
ATOM 708 N N . VAL A 1 95 ? -1.825 -12.695 -7.492 1 97.31 95 VAL A N 1
ATOM 709 C CA . VAL A 1 95 ? -0.769 -11.82 -6.988 1 97.31 95 VAL A CA 1
ATOM 710 C C . VAL A 1 95 ? -0.985 -11.555 -5.5 1 97.31 95 VAL A C 1
ATOM 712 O O . VAL A 1 95 ? -2.07 -11.141 -5.09 1 97.31 95 VAL A O 1
ATOM 715 N N . ILE A 1 96 ? 0.034 -11.828 -4.746 1 97.38 96 ILE A N 1
ATOM 716 C CA . ILE A 1 96 ? 0.063 -11.547 -3.314 1 97.38 96 ILE A CA 1
ATOM 717 C C . ILE A 1 96 ? 1.057 -10.43 -3.025 1 97.38 96 ILE A C 1
ATOM 719 O O . ILE A 1 96 ? 2.166 -10.422 -3.562 1 97.38 96 ILE A O 1
ATOM 723 N N . LYS A 1 97 ? 0.56 -9.453 -2.217 1 96 97 LYS A N 1
ATOM 724 C CA . LYS A 1 97 ? 1.498 -8.438 -1.739 1 96 97 LYS A CA 1
ATOM 725 C C . LYS A 1 97 ? 2.467 -9.023 -0.717 1 96 97 LYS A C 1
ATOM 727 O O . LYS A 1 97 ? 2.053 -9.727 0.205 1 96 97 LYS A O 1
ATOM 732 N N . ALA A 1 98 ? 3.713 -8.719 -0.854 1 96.25 98 ALA A N 1
ATOM 733 C CA . ALA A 1 98 ? 4.746 -9.297 0.001 1 96.25 98 ALA A CA 1
ATOM 734 C C . ALA A 1 98 ? 4.445 -9.039 1.476 1 96.25 98 ALA A C 1
ATOM 736 O O . ALA A 1 98 ? 4.613 -9.93 2.312 1 96.25 98 ALA A O 1
ATOM 737 N N . GLY A 1 99 ? 3.953 -7.895 1.773 1 94.19 99 GLY A N 1
ATOM 738 C CA . GLY A 1 99 ? 3.715 -7.504 3.154 1 94.19 99 GLY A CA 1
ATOM 739 C C . GLY A 1 99 ? 2.609 -8.305 3.816 1 94.19 99 GLY A C 1
ATOM 740 O O . GLY A 1 99 ? 2.488 -8.305 5.043 1 94.19 99 GLY A O 1
ATOM 741 N N . CYS A 1 100 ? 1.783 -8.961 3.088 1 95.44 100 CYS A N 1
ATOM 742 C CA . CYS A 1 100 ? 0.657 -9.711 3.631 1 95.44 100 CYS A CA 1
ATOM 743 C C . CYS A 1 100 ? 1.082 -11.125 4.023 1 95.44 100 CYS A C 1
ATOM 745 O O . CYS A 1 100 ? 0.347 -11.828 4.719 1 95.44 100 CYS A O 1
ATOM 747 N N . ILE A 1 101 ? 2.27 -11.539 3.562 1 96.81 101 ILE A N 1
ATOM 748 C CA . ILE A 1 101 ? 2.73 -12.891 3.869 1 96.81 101 ILE A CA 1
ATOM 749 C C . ILE A 1 101 ? 3.219 -12.953 5.312 1 96.81 101 ILE A C 1
ATOM 751 O O . ILE A 1 101 ? 4.047 -12.141 5.734 1 96.81 101 ILE A O 1
ATOM 755 N N . ASP A 1 102 ? 2.732 -13.891 6.02 1 96.5 102 ASP A N 1
ATOM 756 C CA . ASP A 1 102 ? 2.939 -13.977 7.461 1 96.5 102 ASP A CA 1
ATOM 757 C C . ASP A 1 102 ? 4.07 -14.945 7.797 1 96.5 102 ASP A C 1
ATOM 759 O O . ASP A 1 102 ? 4.707 -14.828 8.844 1 96.5 102 ASP A O 1
ATOM 763 N N . SER A 1 103 ? 4.277 -15.914 7.004 1 96.94 103 SER A N 1
ATOM 764 C CA . SER A 1 103 ? 5.086 -17.078 7.355 1 96.94 103 SER A CA 1
ATOM 765 C C . SER A 1 103 ? 6.566 -16.719 7.422 1 96.94 103 SER A C 1
ATOM 767 O O . SER A 1 103 ? 7.355 -17.422 8.047 1 96.94 103 SER A O 1
ATOM 769 N N . PHE A 1 104 ? 6.996 -15.727 6.777 1 95.94 104 PHE A N 1
ATOM 770 C CA . PHE A 1 104 ? 8.359 -15.211 6.789 1 95.94 104 PHE A CA 1
ATOM 771 C C . PHE A 1 104 ? 8.391 -13.773 6.277 1 95.94 104 PHE A C 1
ATOM 773 O O . PHE A 1 104 ? 7.359 -13.211 5.918 1 95.94 104 PHE A O 1
ATOM 780 N N . ASP A 1 105 ? 9.492 -13.117 6.316 1 95.62 105 ASP A N 1
ATOM 781 C CA . ASP A 1 105 ? 9.609 -11.734 5.84 1 95.62 105 ASP A CA 1
ATOM 782 C C . ASP A 1 105 ? 9.773 -11.695 4.324 1 95.62 105 ASP A C 1
ATOM 784 O O . ASP A 1 105 ? 10.883 -11.5 3.82 1 95.62 105 ASP A O 1
ATOM 788 N N . ALA A 1 106 ? 8.719 -11.773 3.682 1 96.12 106 ALA A N 1
ATOM 789 C CA . ALA A 1 106 ? 8.727 -11.828 2.221 1 96.12 106 ALA A CA 1
ATOM 790 C C . ALA A 1 106 ? 9.219 -10.508 1.629 1 96.12 106 ALA A C 1
ATOM 792 O O . ALA A 1 106 ? 9.828 -10.492 0.559 1 96.12 106 ALA A O 1
ATOM 793 N N . SER A 1 107 ? 8.93 -9.383 2.332 1 95.62 107 SER A N 1
ATOM 794 C CA . SER A 1 107 ? 9.414 -8.102 1.834 1 95.62 107 SER A CA 1
ATOM 795 C C . SER A 1 107 ? 10.938 -8.078 1.751 1 95.62 107 SER A C 1
ATOM 797 O O . SER A 1 107 ? 11.508 -7.465 0.843 1 95.62 107 SER A O 1
ATOM 799 N N . GLU A 1 108 ? 11.578 -8.711 2.689 1 96.06 108 GLU A N 1
ATOM 800 C CA . GLU A 1 108 ? 13.031 -8.797 2.707 1 96.06 108 GLU A CA 1
ATOM 801 C C . GLU A 1 108 ? 13.531 -9.859 1.728 1 96.06 108 GLU A C 1
ATOM 803 O O . GLU A 1 108 ? 14.445 -9.602 0.941 1 96.06 108 GLU A O 1
ATOM 808 N N . GLU A 1 109 ? 12.922 -11.008 1.757 1 96.38 109 GLU A N 1
ATOM 809 C CA . GLU A 1 109 ? 13.477 -12.188 1.1 1 96.38 109 GLU A CA 1
ATOM 810 C C . GLU A 1 109 ? 13.148 -12.195 -0.39 1 96.38 109 GLU A C 1
ATOM 812 O O . GLU A 1 109 ? 13.93 -12.703 -1.202 1 96.38 109 GLU A O 1
ATOM 817 N N . TYR A 1 110 ? 11.969 -11.711 -0.697 1 96.62 110 TYR A N 1
ATOM 818 C CA . TYR A 1 110 ? 11.547 -11.742 -2.09 1 96.62 110 TYR A CA 1
ATOM 819 C C . TYR A 1 110 ? 11.906 -10.445 -2.805 1 96.62 110 TYR A C 1
ATOM 821 O O . TYR A 1 110 ? 11.023 -9.68 -3.195 1 96.62 110 TYR A O 1
ATOM 829 N N . VAL A 1 111 ? 13.188 -10.297 -3.057 1 96.69 111 VAL A N 1
ATOM 830 C CA . VAL A 1 111 ? 13.672 -9.156 -3.83 1 96.69 111 VAL A CA 1
ATOM 831 C C . VAL A 1 111 ? 13.164 -9.258 -5.266 1 96.69 111 VAL A C 1
ATOM 833 O O . VAL A 1 111 ? 13.297 -10.297 -5.91 1 96.69 111 VAL A O 1
ATOM 836 N N . PRO A 1 112 ? 12.531 -8.164 -5.773 1 97.19 112 PRO A N 1
ATOM 837 C CA . PRO A 1 112 ? 11.961 -8.242 -7.117 1 97.19 112 PRO A CA 1
ATOM 838 C C . PRO A 1 112 ? 13.008 -8.547 -8.188 1 97.19 112 PRO A C 1
ATOM 840 O O . PRO A 1 112 ? 14.125 -8.031 -8.125 1 97.19 112 PRO A O 1
ATOM 843 N N . ASP A 1 113 ? 12.586 -9.352 -9.156 1 96.94 113 ASP A N 1
ATOM 844 C CA . ASP A 1 113 ? 13.422 -9.68 -10.312 1 96.94 113 ASP A CA 1
ATOM 845 C C . ASP A 1 113 ? 13.078 -8.797 -11.508 1 96.94 113 ASP A C 1
ATOM 847 O O . ASP A 1 113 ? 13.844 -8.719 -12.477 1 96.94 113 ASP A O 1
ATOM 851 N N . VAL A 1 114 ? 12.008 -8.188 -11.43 1 97.69 114 VAL A N 1
ATOM 852 C CA . VAL A 1 114 ? 11.5 -7.344 -12.508 1 97.69 114 VAL A CA 1
ATOM 853 C C . VAL A 1 114 ? 10.797 -6.121 -11.93 1 97.69 114 VAL A C 1
ATOM 855 O O . VAL A 1 114 ? 10.133 -6.211 -10.898 1 97.69 114 VAL A O 1
ATOM 858 N N . GLU A 1 115 ? 11.023 -4.992 -12.5 1 97.56 115 GLU A N 1
ATOM 859 C CA . GLU A 1 115 ? 10.227 -3.793 -12.258 1 97.56 115 GLU A CA 1
ATOM 860 C C . GLU A 1 115 ? 9.375 -3.439 -13.477 1 97.56 115 GLU A C 1
ATOM 862 O O . GLU A 1 115 ? 9.875 -3.434 -14.602 1 97.56 115 GLU A O 1
ATOM 867 N N . ILE A 1 116 ? 8.141 -3.205 -13.188 1 96.12 116 ILE A N 1
ATOM 868 C CA . ILE A 1 116 ? 7.258 -2.854 -14.289 1 96.12 116 ILE A CA 1
ATOM 869 C C . ILE A 1 116 ? 6.719 -1.44 -14.094 1 96.12 116 ILE A C 1
ATOM 871 O O . ILE A 1 116 ? 6.75 -0.908 -12.977 1 96.12 116 ILE A O 1
ATOM 875 N N . PHE A 1 117 ? 6.254 -0.788 -15.25 1 95.94 117 PHE A N 1
ATOM 876 C CA . PHE A 1 117 ? 5.77 0.586 -15.281 1 95.94 117 PHE A CA 1
ATOM 877 C C . PHE A 1 117 ? 6.836 1.55 -14.773 1 95.94 117 PHE A C 1
ATOM 879 O O . PHE A 1 117 ? 6.535 2.471 -14.016 1 95.94 117 PHE A O 1
ATOM 886 N N . THR A 1 118 ? 8.016 1.296 -15.203 1 96.81 118 THR A N 1
ATOM 887 C CA . THR A 1 118 ? 9.125 2.121 -14.742 1 96.81 118 THR A CA 1
ATOM 888 C C . THR A 1 118 ? 8.992 3.551 -15.258 1 96.81 118 THR A C 1
ATOM 890 O O . THR A 1 118 ? 9.625 4.469 -14.734 1 96.81 118 THR A O 1
ATOM 893 N N . ARG A 1 119 ? 8.188 3.766 -16.219 1 94.88 119 ARG A N 1
ATOM 894 C CA . ARG A 1 119 ? 7.914 5.105 -16.734 1 94.88 119 ARG A CA 1
ATOM 895 C C . ARG A 1 119 ? 7.324 5.992 -15.633 1 94.88 119 ARG A C 1
ATOM 897 O O . ARG A 1 119 ? 7.402 7.223 -15.719 1 94.88 119 ARG A O 1
ATOM 904 N N . SER A 1 120 ? 6.711 5.395 -14.656 1 94.75 120 SER A N 1
ATOM 905 C CA . SER A 1 120 ? 6.039 6.137 -13.594 1 94.75 120 SER A CA 1
ATOM 906 C C . SER A 1 120 ? 6.816 6.055 -12.289 1 94.75 120 SER A C 1
ATOM 908 O O . SER A 1 120 ? 6.312 6.445 -11.234 1 94.75 120 SER A O 1
ATOM 910 N N . ARG A 1 121 ? 8 5.477 -12.312 1 96.19 121 ARG A N 1
ATOM 911 C CA . ARG A 1 121 ? 8.812 5.438 -11.102 1 96.19 121 ARG A CA 1
ATOM 912 C C . ARG A 1 121 ? 9.148 6.844 -10.625 1 96.19 121 ARG A C 1
ATOM 914 O O . ARG A 1 121 ? 9.586 7.688 -11.414 1 96.19 121 ARG A O 1
ATOM 921 N N . VAL A 1 122 ? 8.961 7.094 -9.312 1 95.38 122 VAL A N 1
ATOM 922 C CA . VAL A 1 122 ? 9.352 8.398 -8.789 1 95.38 122 VAL A CA 1
ATOM 923 C C . VAL A 1 122 ? 10.867 8.562 -8.875 1 95.38 122 VAL A C 1
ATOM 925 O O . VAL A 1 122 ? 11.609 7.582 -8.758 1 95.38 122 VAL A O 1
ATOM 928 N N . SER A 1 123 ? 11.375 9.742 -8.969 1 95.56 123 SER A N 1
ATOM 929 C CA . SER A 1 123 ? 12.758 10.023 -9.336 1 95.56 123 SER A CA 1
ATOM 930 C C . SER A 1 123 ? 13.711 9.688 -8.188 1 95.56 123 SER A C 1
ATOM 932 O O . SER A 1 123 ? 14.891 9.414 -8.422 1 95.56 123 SER A O 1
ATOM 934 N N . TRP A 1 124 ? 13.242 9.672 -6.973 1 94.25 124 TRP A N 1
ATOM 935 C CA . TRP A 1 124 ? 14.125 9.492 -5.824 1 94.25 124 TRP A CA 1
ATOM 936 C C . TRP A 1 124 ? 14.172 8.023 -5.406 1 94.25 124 TRP A C 1
ATOM 938 O O . TRP A 1 124 ? 14.859 7.672 -4.445 1 94.25 124 TRP A O 1
ATOM 948 N N . VAL A 1 125 ? 13.406 7.176 -6.07 1 93.5 125 VAL A N 1
ATOM 949 C CA . VAL A 1 125 ? 13.5 5.734 -5.867 1 93.5 125 VAL A CA 1
ATOM 950 C C . VAL A 1 125 ? 14.422 5.121 -6.918 1 93.5 125 VAL A C 1
ATOM 952 O O . VAL A 1 125 ? 14.141 5.195 -8.117 1 93.5 125 VAL A O 1
ATOM 955 N N . GLU A 1 126 ? 15.398 4.434 -6.469 1 94 126 GLU A N 1
ATOM 956 C CA . GLU A 1 126 ? 16.375 3.852 -7.383 1 94 126 GLU A CA 1
ATOM 957 C C . GLU A 1 126 ? 15.914 2.486 -7.887 1 94 126 GLU A C 1
ATOM 959 O O . GLU A 1 126 ? 15.203 1.769 -7.184 1 94 126 GLU A O 1
ATOM 964 N N . PRO A 1 127 ? 16.391 2.154 -9.133 1 95.88 127 PRO A N 1
ATOM 965 C CA . PRO A 1 127 ? 16.109 0.795 -9.609 1 95.88 127 PRO A CA 1
ATOM 966 C C . PRO A 1 127 ? 16.75 -0.277 -8.727 1 95.88 127 PRO A C 1
ATOM 968 O O . PRO A 1 127 ? 17.797 -0.041 -8.117 1 95.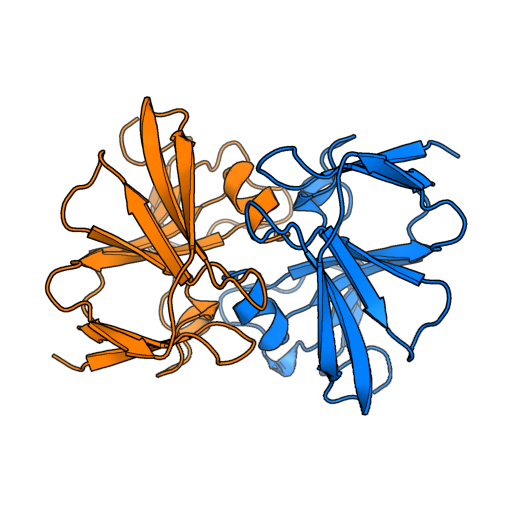88 127 PRO A O 1
ATOM 971 N N . ILE A 1 128 ? 16.047 -1.379 -8.672 1 95.88 128 ILE A N 1
ATOM 972 C CA . ILE A 1 128 ? 16.625 -2.531 -7.996 1 95.88 128 ILE A CA 1
ATOM 973 C C . ILE A 1 128 ? 17.781 -3.094 -8.828 1 95.88 128 ILE A C 1
ATOM 975 O O . ILE A 1 128 ? 17.609 -3.359 -10.023 1 95.88 128 ILE A O 1
ATOM 979 N N . LYS A 1 129 ? 18.906 -3.252 -8.203 1 94.38 129 LYS A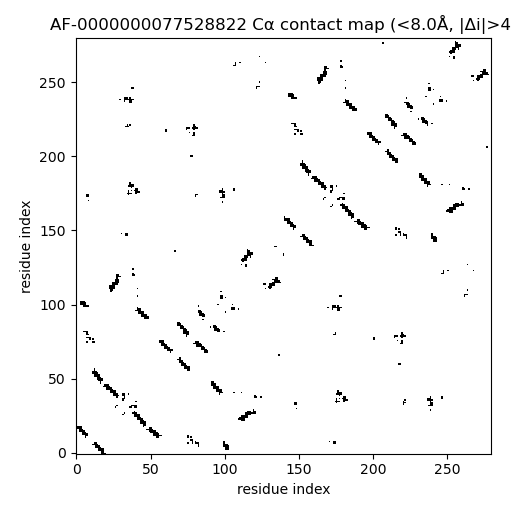 N 1
ATOM 980 C CA . LYS A 1 129 ? 20.078 -3.76 -8.914 1 94.38 129 LYS A CA 1
ATOM 981 C C . LYS A 1 129 ? 19.812 -5.137 -9.516 1 94.38 129 LYS A C 1
ATOM 983 O O . LYS A 1 129 ? 19.344 -6.043 -8.812 1 94.38 129 LYS A O 1
ATOM 988 N N . GLY A 1 130 ? 20.016 -5.254 -10.805 1 96.06 130 GLY A N 1
ATOM 989 C CA . GLY A 1 130 ? 19.922 -6.551 -11.461 1 96.06 130 GLY A CA 1
ATOM 990 C C . GLY A 1 130 ? 18.531 -6.867 -11.953 1 96.06 130 GLY A C 1
ATOM 991 O O . GLY A 1 130 ? 18.328 -7.816 -12.719 1 96.06 130 GLY A O 1
ATOM 992 N N . ALA A 1 131 ? 17.516 -6.199 -11.531 1 97.5 131 ALA A N 1
ATOM 993 C CA . ALA A 1 131 ? 16.125 -6.457 -11.938 1 97.5 131 ALA A CA 1
ATOM 994 C C . ALA A 1 131 ? 15.891 -6.008 -13.375 1 97.5 131 ALA A C 1
ATOM 996 O O . ALA A 1 131 ? 16.375 -4.957 -13.797 1 97.5 131 ALA A O 1
ATOM 997 N N . LYS A 1 132 ? 15.164 -6.875 -14.086 1 97.88 132 LYS A N 1
ATOM 998 C CA . LYS A 1 132 ? 14.703 -6.438 -15.398 1 97.88 132 LYS A CA 1
ATOM 999 C C . LYS A 1 132 ? 13.828 -5.191 -15.289 1 97.88 132 LYS A C 1
ATOM 1001 O O . LYS A 1 132 ? 13 -5.086 -14.383 1 97.88 132 LYS A O 1
ATOM 1006 N N . GLN A 1 133 ? 14.031 -4.242 -16.203 1 97.62 133 GLN A N 1
ATOM 1007 C CA . GLN A 1 133 ? 13.266 -3.006 -16.219 1 97.62 133 GLN A CA 1
ATOM 1008 C C . GLN A 1 133 ? 12.289 -2.975 -17.391 1 97.62 133 GLN A C 1
ATOM 1010 O O . GLN A 1 133 ? 12.695 -3.006 -18.547 1 97.62 133 GLN A O 1
ATOM 1015 N N . GLU A 1 134 ? 11.016 -2.938 -17.078 1 96.38 134 GLU A N 1
ATOM 1016 C CA . GLU A 1 134 ? 9.984 -2.816 -18.109 1 96.38 134 GLU A CA 1
ATOM 1017 C C . GLU A 1 134 ? 9.273 -1.47 -18.016 1 96.38 134 GLU A C 1
ATOM 1019 O O . GLU A 1 134 ? 8.742 -1.108 -16.969 1 96.38 134 GLU A O 1
ATOM 1024 N N . VAL A 1 135 ? 9.156 -0.722 -19.109 1 94.44 135 VAL A N 1
ATOM 1025 C CA . VAL A 1 135 ? 8.617 0.635 -19.125 1 94.44 135 VAL A CA 1
ATOM 1026 C C . VAL A 1 135 ? 7.117 0.602 -18.844 1 94.44 135 VAL A C 1
ATOM 1028 O O . VAL A 1 135 ? 6.566 1.532 -18.25 1 94.44 135 VAL A O 1
ATOM 1031 N N . ALA A 1 136 ? 6.465 -0.418 -19.328 1 92 136 ALA A N 1
ATOM 1032 C CA . ALA A 1 136 ? 5.035 -0.617 -19.109 1 92 136 ALA A CA 1
ATOM 1033 C C . ALA A 1 136 ? 4.773 -1.94 -18.391 1 92 136 ALA A C 1
ATOM 1035 O O . ALA A 1 136 ? 5.375 -2.223 -17.359 1 92 136 ALA A O 1
ATOM 1036 N N . ASP A 1 137 ? 3.863 -2.713 -18.938 1 87.94 137 ASP A N 1
ATOM 1037 C CA . ASP A 1 137 ? 3.555 -4.012 -18.359 1 87.94 137 ASP A CA 1
ATOM 1038 C C . ASP A 1 137 ? 4.488 -5.094 -18.906 1 87.94 137 ASP A C 1
ATOM 1040 O O . ASP A 1 137 ? 5.434 -4.797 -19.625 1 87.94 137 ASP A O 1
ATOM 1044 N N . PHE A 1 138 ? 4.367 -6.414 -18.391 1 82.62 138 PHE A N 1
ATOM 1045 C CA . PHE A 1 138 ? 5.223 -7.508 -18.844 1 82.62 138 PHE A CA 1
ATOM 1046 C C . PHE A 1 138 ? 5.188 -7.645 -20.359 1 82.62 138 PHE A C 1
ATOM 1048 O O . PHE A 1 138 ? 6.121 -8.172 -20.969 1 82.62 138 PHE A O 1
ATOM 1055 N N . THR A 1 139 ? 3.982 -7.293 -20.984 1 61.12 139 THR A N 1
ATOM 1056 C CA . THR A 1 139 ? 3.727 -7.633 -22.391 1 61.12 139 THR A CA 1
ATOM 1057 C C . THR A 1 139 ? 4.344 -6.594 -23.312 1 61.12 139 THR A C 1
ATOM 1059 O O . THR A 1 139 ? 4.438 -6.812 -24.531 1 61.12 139 THR A O 1
ATOM 1062 N N . GLU A 1 140 ? 4.707 -5.395 -22.859 1 49.06 140 GLU A N 1
ATOM 1063 C CA . GLU A 1 140 ? 5.07 -4.504 -23.953 1 49.06 140 GLU A CA 1
ATOM 1064 C C . GLU A 1 140 ? 6.566 -4.566 -24.25 1 49.06 140 GLU A C 1
ATOM 1066 O O . GLU A 1 140 ? 7.375 -4.742 -23.328 1 49.06 140 GLU A O 1
ATOM 1071 N N . MET B 1 1 ? -3.688 29.406 0.743 1 79.12 1 MET B N 1
ATOM 1072 C CA . MET B 1 1 ? -3.08 28.094 0.531 1 79.12 1 MET B CA 1
ATOM 1073 C C . MET B 1 1 ? -3.973 27.219 -0.337 1 79.12 1 MET B C 1
ATOM 1075 O O . MET B 1 1 ? -5.199 27.328 -0.292 1 79.12 1 MET B O 1
ATOM 1079 N N . ALA B 1 2 ? -3.357 26.438 -1.222 1 91.5 2 ALA B N 1
ATOM 1080 C CA . ALA B 1 2 ? -4.148 25.734 -2.229 1 91.5 2 ALA B CA 1
ATOM 1081 C C . ALA B 1 2 ? -4.863 24.531 -1.625 1 91.5 2 ALA B C 1
ATOM 1083 O O . ALA B 1 2 ? -4.309 23.844 -0.764 1 91.5 2 ALA B O 1
ATOM 1084 N N . THR B 1 3 ? -6.145 24.391 -1.881 1 97.19 3 THR B N 1
ATOM 1085 C CA . THR B 1 3 ? -6.906 23.188 -1.526 1 97.19 3 THR B CA 1
ATOM 1086 C C . THR B 1 3 ? -6.605 22.047 -2.492 1 97.19 3 THR B C 1
ATOM 1088 O O . THR B 1 3 ? -6.527 22.266 -3.703 1 97.19 3 THR B O 1
ATOM 1091 N N . ILE B 1 4 ? -6.43 20.828 -1.896 1 98.44 4 ILE B N 1
ATOM 1092 C CA . ILE B 1 4 ? -6.137 19.656 -2.73 1 98.44 4 ILE B CA 1
ATOM 1093 C C . ILE B 1 4 ? -7.109 18.531 -2.4 1 98.44 4 ILE B C 1
ATOM 1095 O O . ILE B 1 4 ? -7.84 18.609 -1.411 1 98.44 4 ILE B O 1
ATOM 1099 N N . GLN B 1 5 ? -7.09 17.578 -3.318 1 98.31 5 GLN B N 1
ATOM 1100 C CA . GLN B 1 5 ? -8.047 16.484 -3.17 1 98.31 5 GLN B CA 1
ATOM 1101 C C . GLN B 1 5 ? -7.332 15.125 -3.141 1 98.31 5 GLN B C 1
ATOM 1103 O O . GLN B 1 5 ? -6.254 14.977 -3.717 1 98.31 5 GLN B O 1
ATOM 1108 N N . SER B 1 6 ? -7.93 14.188 -2.416 1 97.5 6 SER B N 1
ATOM 1109 C CA . SER B 1 6 ? -7.543 12.781 -2.369 1 97.5 6 SER B CA 1
ATOM 1110 C C . SER B 1 6 ? -8.75 11.867 -2.551 1 97.5 6 SER B C 1
ATOM 1112 O O . SER B 1 6 ? -9.875 12.234 -2.191 1 97.5 6 SER B O 1
ATOM 1114 N N . SER B 1 7 ? -8.477 10.727 -3.131 1 97.06 7 SER B N 1
ATOM 1115 C CA . SER B 1 7 ? -9.57 9.781 -3.334 1 97.06 7 SER B CA 1
ATOM 1116 C C . SER B 1 7 ? -9.07 8.344 -3.295 1 97.06 7 SER B C 1
ATOM 1118 O O . SER B 1 7 ? -7.863 8.094 -3.328 1 97.06 7 SER B O 1
ATOM 1120 N N . CYS B 1 8 ? -10.055 7.418 -3.135 1 95.44 8 CYS B N 1
ATOM 1121 C CA . CYS B 1 8 ? -9.734 6 -3.27 1 95.44 8 CYS B CA 1
ATOM 1122 C C . CYS B 1 8 ? -9.766 5.57 -4.73 1 95.44 8 CYS B C 1
ATOM 1124 O O . CYS B 1 8 ? -10.195 6.332 -5.598 1 95.44 8 CYS B O 1
ATOM 1126 N N . ILE B 1 9 ? -9.375 4.371 -5 1 94.19 9 ILE B N 1
ATOM 1127 C CA . ILE B 1 9 ? -9.133 3.93 -6.367 1 94.19 9 ILE B CA 1
ATOM 1128 C C . ILE B 1 9 ? -10.469 3.701 -7.078 1 94.19 9 ILE B C 1
ATOM 1130 O O . ILE B 1 9 ? -10.562 3.859 -8.297 1 94.19 9 ILE B O 1
ATOM 1134 N N . CYS B 1 10 ? -11.539 3.363 -6.379 1 94.12 10 CYS B N 1
ATOM 1135 C CA . CYS B 1 10 ? -12.805 3.098 -7.055 1 94.12 10 CYS B CA 1
ATOM 1136 C C . CYS B 1 10 ? -13.578 4.387 -7.289 1 94.12 10 CYS B C 1
ATOM 1138 O O . CYS B 1 10 ? -14.602 4.387 -7.973 1 94.12 10 CYS B O 1
ATOM 1140 N N . GLY B 1 11 ? -13.125 5.445 -6.68 1 94.31 11 GLY B N 1
ATOM 1141 C CA . GLY B 1 11 ? -13.711 6.75 -6.945 1 94.31 11 GLY B CA 1
ATOM 1142 C C . GLY B 1 11 ? -14.891 7.07 -6.055 1 94.31 11 GLY B C 1
ATOM 1143 O O . GLY B 1 11 ? -15.414 8.188 -6.078 1 94.31 11 GLY B O 1
ATOM 1144 N N . GLN B 1 12 ? -15.32 6.219 -5.191 1 96.5 12 GLN B N 1
ATOM 1145 C CA . GLN B 1 12 ? -16.5 6.398 -4.352 1 96.5 12 GLN B CA 1
ATOM 1146 C C . GLN B 1 12 ? -16.266 7.488 -3.309 1 96.5 12 GLN B C 1
ATOM 1148 O O . GLN B 1 12 ? -17.203 8.18 -2.91 1 96.5 12 GLN B O 1
ATOM 1153 N N . ASN B 1 13 ? -15.117 7.613 -2.805 1 97.5 13 ASN B N 1
ATOM 1154 C CA . ASN B 1 13 ? -14.812 8.547 -1.729 1 97.5 13 ASN B CA 1
ATOM 1155 C C . ASN B 1 13 ? -13.781 9.586 -2.164 1 97.5 13 ASN B C 1
ATOM 1157 O O . ASN B 1 13 ? -12.758 9.242 -2.75 1 97.5 13 ASN B O 1
ATOM 1161 N N . ARG B 1 14 ? -14.062 10.797 -1.936 1 98.25 14 ARG B N 1
ATOM 1162 C CA . ARG B 1 14 ? -13.188 11.938 -2.199 1 98.25 14 ARG B CA 1
ATOM 1163 C C . ARG B 1 14 ? -13.211 12.922 -1.034 1 98.25 14 ARG B C 1
ATOM 1165 O O . ARG B 1 14 ? -14.266 13.211 -0.473 1 98.25 14 ARG B O 1
ATOM 1172 N N . ILE B 1 15 ? -12.094 13.406 -0.684 1 98.44 15 ILE B N 1
ATOM 1173 C CA . ILE B 1 15 ? -11.953 14.391 0.381 1 98.44 15 ILE B CA 1
ATOM 1174 C C . ILE B 1 15 ? -11.102 15.562 -0.104 1 98.44 15 ILE B C 1
ATOM 1176 O O . ILE B 1 15 ? -10.375 15.438 -1.091 1 98.44 15 ILE B O 1
ATOM 1180 N N . SER B 1 16 ? -11.203 16.688 0.571 1 98.69 16 SER B N 1
ATOM 1181 C CA . SER B 1 16 ? -10.352 17.844 0.312 1 98.69 16 SER B CA 1
ATOM 1182 C C . SER B 1 16 ? -9.773 18.406 1.606 1 98.69 16 SER B C 1
ATOM 1184 O O . SER B 1 16 ? -10.352 18.219 2.682 1 98.69 16 SER B O 1
ATOM 1186 N N . PHE B 1 17 ? -8.656 19.016 1.51 1 98.5 17 PHE B N 1
ATOM 1187 C CA . PHE B 1 17 ? -7.938 19.641 2.613 1 98.5 17 PHE B CA 1
ATOM 1188 C C . PHE B 1 17 ? -6.879 20.609 2.09 1 98.5 17 PHE B C 1
ATOM 1190 O O . PHE B 1 17 ? -6.543 20.578 0.905 1 98.5 17 PHE B O 1
ATOM 1197 N N . THR B 1 18 ? -6.379 21.453 2.988 1 98.31 18 THR B N 1
ATOM 1198 C CA . THR B 1 18 ? -5.383 22.438 2.578 1 98.31 18 THR B CA 1
ATOM 1199 C C . THR B 1 18 ? -4.008 21.781 2.43 1 98.31 18 THR B C 1
ATOM 1201 O O . THR B 1 18 ? -3.609 20.969 3.264 1 98.31 18 THR B O 1
ATOM 1204 N N . ASN B 1 19 ? -3.387 22.172 1.338 1 97.94 19 ASN B N 1
ATOM 1205 C CA . ASN B 1 19 ? -2.062 21.625 1.059 1 97.94 19 ASN B CA 1
ATOM 1206 C C . ASN B 1 19 ? -0.991 22.297 1.919 1 97.94 19 ASN B C 1
ATOM 1208 O O . ASN B 1 19 ? -0.1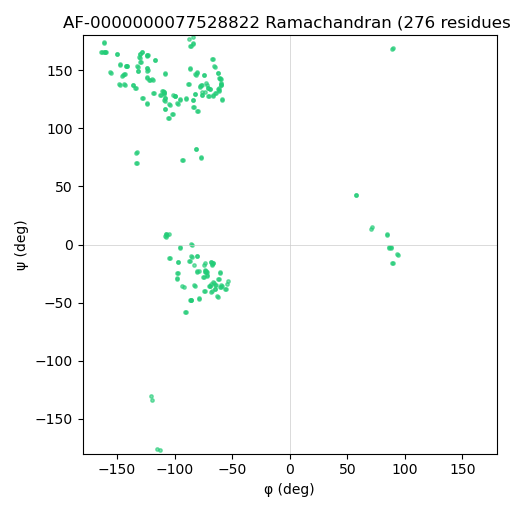3 23 1.403 1 97.94 19 ASN B O 1
ATOM 1212 N N . LYS B 1 20 ? -0.929 21.969 3.166 1 97.5 20 LYS B N 1
ATOM 1213 C CA . LYS B 1 20 ? 0.073 22.438 4.121 1 97.5 20 LYS B CA 1
ATOM 1214 C C . LYS B 1 20 ? 0.625 21.266 4.941 1 97.5 20 LYS B C 1
ATOM 1216 O O . LYS B 1 20 ? 0.229 21.062 6.09 1 97.5 20 LYS B O 1
ATOM 1221 N N . PRO B 1 21 ? 1.504 20.531 4.371 1 97.56 21 PRO B N 1
ATOM 1222 C CA . PRO B 1 21 ? 2.061 19.406 5.109 1 97.56 21 PRO B CA 1
ATOM 1223 C C . PRO B 1 21 ? 2.76 19.828 6.398 1 97.56 21 PRO B C 1
ATOM 1225 O O . PRO B 1 21 ? 3.428 20.859 6.434 1 97.56 21 PRO B O 1
ATOM 1228 N N . ILE B 1 22 ? 2.512 19.078 7.43 1 97.44 22 ILE B N 1
ATOM 1229 C CA . ILE B 1 22 ? 3.217 19.25 8.695 1 97.44 22 ILE B CA 1
ATOM 1230 C C . ILE B 1 22 ? 4.523 18.469 8.68 1 97.44 22 ILE B C 1
ATOM 1232 O O . ILE B 1 22 ? 5.578 19 9.039 1 97.44 22 ILE B O 1
ATOM 1236 N N . VAL B 1 23 ? 4.512 17.219 8.281 1 97.25 23 VAL B N 1
ATOM 1237 C CA . VAL B 1 23 ? 5.672 16.359 8.117 1 97.25 23 VAL B CA 1
ATOM 1238 C C . VAL B 1 23 ? 5.426 15.367 6.984 1 97.25 23 VAL B C 1
ATOM 1240 O O . VAL B 1 23 ? 4.312 14.867 6.816 1 97.25 23 VAL B O 1
ATOM 1243 N N . LYS B 1 24 ? 6.395 15.156 6.188 1 97.69 24 LYS B N 1
ATOM 1244 C CA . LYS B 1 24 ? 6.441 14.094 5.184 1 97.69 24 LYS B CA 1
ATOM 1245 C C . LYS B 1 24 ? 7.367 12.961 5.629 1 97.69 24 LYS B C 1
ATOM 1247 O O . LYS B 1 24 ? 8.555 13.18 5.875 1 97.69 24 LYS B O 1
ATOM 1252 N N . PHE B 1 25 ? 6.773 11.75 5.723 1 97.25 25 PHE B N 1
ATOM 1253 C CA . PHE B 1 25 ? 7.645 10.734 6.316 1 97.25 25 PHE B CA 1
ATOM 1254 C C . PHE B 1 25 ? 7.414 9.383 5.664 1 97.25 25 PHE B C 1
ATOM 1256 O O . PHE B 1 25 ? 6.316 9.094 5.18 1 97.25 25 PHE B O 1
ATOM 1263 N N . ARG B 1 26 ? 8.508 8.656 5.59 1 96.69 26 ARG B N 1
ATOM 1264 C CA . ARG B 1 26 ? 8.523 7.262 5.148 1 96.69 26 ARG B CA 1
ATOM 1265 C C . ARG B 1 26 ? 8.516 6.312 6.34 1 96.69 26 ARG B C 1
ATOM 1267 O O . ARG B 1 26 ? 9.398 6.371 7.195 1 96.69 26 ARG B O 1
ATOM 1274 N N . CYS B 1 27 ? 7.516 5.461 6.41 1 95.88 27 CYS B N 1
ATOM 1275 C CA . CYS B 1 27 ? 7.387 4.543 7.535 1 95.88 27 CYS B CA 1
ATOM 1276 C C . CYS B 1 27 ? 7.684 3.109 7.109 1 95.88 27 CYS B C 1
ATOM 1278 O O . CYS B 1 27 ? 7.102 2.609 6.145 1 95.88 27 CYS B O 1
ATOM 1280 N N . HIS B 1 28 ? 8.516 2.42 7.824 1 95.38 28 HIS B N 1
ATOM 1281 C CA . HIS B 1 28 ? 8.945 1.061 7.508 1 95.38 28 HIS B CA 1
ATOM 1282 C C . HIS B 1 28 ? 8.297 0.048 8.445 1 95.38 28 HIS B C 1
ATOM 1284 O O . HIS B 1 28 ? 8.648 -1.134 8.43 1 95.38 28 HIS B O 1
ATOM 1290 N N . CYS B 1 29 ? 7.348 0.439 9.266 1 93 29 CYS B N 1
ATOM 1291 C CA . CYS B 1 29 ? 6.805 -0.487 10.258 1 93 29 CYS B CA 1
ATOM 1292 C C . CYS B 1 29 ? 6.047 -1.624 9.578 1 93 29 CYS B C 1
ATOM 1294 O O . CYS B 1 29 ? 5.605 -1.488 8.438 1 93 29 CYS B O 1
ATOM 1296 N N . THR B 1 30 ? 5.867 -2.729 10.289 1 90 30 THR B N 1
ATOM 1297 C CA . THR B 1 30 ? 5.27 -3.924 9.703 1 90 30 THR B CA 1
ATOM 1298 C C . THR B 1 30 ? 3.775 -3.717 9.469 1 90 30 THR B C 1
ATOM 1300 O O . THR B 1 30 ? 3.199 -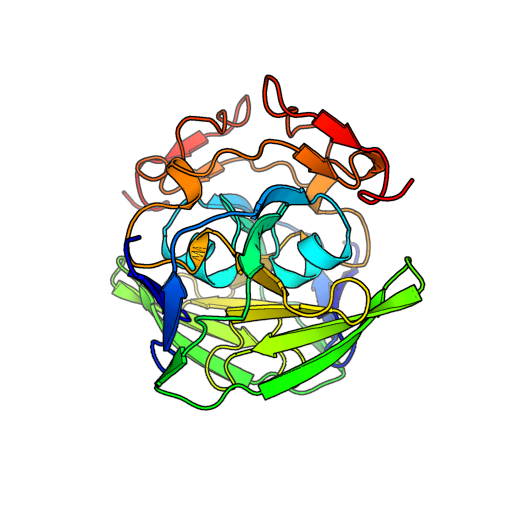4.301 8.555 1 90 30 THR B O 1
ATOM 1303 N N . ASP B 1 31 ? 3.133 -2.863 10.227 1 90.25 31 ASP B N 1
ATOM 1304 C CA . ASP B 1 31 ? 1.729 -2.551 9.984 1 90.25 31 ASP B CA 1
ATOM 1305 C C . ASP B 1 31 ? 1.544 -1.91 8.609 1 90.25 31 ASP B C 1
ATOM 1307 O O . ASP B 1 31 ? 0.617 -2.26 7.875 1 90.25 31 ASP B O 1
ATOM 1311 N N . GLU B 1 32 ? 2.418 -0.98 8.32 1 89.5 32 GLU B N 1
ATOM 1312 C CA . GLU B 1 32 ? 2.328 -0.32 7.02 1 89.5 32 GLU B CA 1
ATOM 1313 C C . GLU B 1 32 ? 2.576 -1.306 5.883 1 89.5 32 GLU B C 1
ATOM 1315 O O . GLU B 1 32 ? 1.949 -1.211 4.824 1 89.5 32 GLU B O 1
ATOM 1320 N N . ARG B 1 33 ? 3.453 -2.26 6.117 1 88.25 33 ARG B N 1
ATOM 1321 C CA . ARG B 1 33 ? 3.693 -3.268 5.09 1 88.25 33 ARG B CA 1
ATOM 1322 C C . ARG B 1 33 ? 2.447 -4.113 4.852 1 88.25 33 ARG B C 1
ATOM 1324 O O . ARG B 1 33 ? 2.131 -4.449 3.707 1 88.25 33 ARG B O 1
ATOM 1331 N N . LYS B 1 34 ? 1.797 -4.375 5.926 1 88.62 34 LYS B N 1
ATOM 1332 C CA . LYS B 1 34 ? 0.564 -5.148 5.816 1 88.62 34 LYS B CA 1
ATOM 1333 C C . LYS B 1 34 ? -0.522 -4.355 5.098 1 88.62 34 LYS B C 1
ATOM 1335 O O . LYS B 1 34 ? -1.265 -4.906 4.281 1 88.62 34 LYS B O 1
ATOM 1340 N N . LEU B 1 35 ? -0.616 -3.143 5.367 1 86.94 35 LEU B N 1
ATOM 1341 C CA . LEU B 1 35 ? -1.667 -2.299 4.809 1 86.94 35 LEU B CA 1
ATOM 1342 C C . LEU B 1 35 ? -1.387 -1.978 3.344 1 86.94 35 LEU B C 1
ATOM 1344 O O . LEU B 1 35 ? -2.305 -1.964 2.521 1 86.94 35 LEU B O 1
ATOM 1348 N N . THR B 1 36 ? -0.172 -1.724 3.041 1 82.12 36 THR B N 1
ATOM 1349 C CA . THR B 1 36 ? 0.163 -1.214 1.716 1 82.12 36 THR B CA 1
ATOM 1350 C C . THR B 1 36 ? 0.615 -2.348 0.799 1 82.12 36 THR B C 1
ATOM 1352 O O . THR B 1 36 ? 0.539 -2.23 -0.426 1 82.12 36 THR B O 1
ATOM 1355 N N . GLY B 1 37 ? 1.12 -3.461 1.394 1 81.19 37 GLY B N 1
ATOM 1356 C CA . GLY B 1 37 ? 1.725 -4.52 0.603 1 81.19 37 GLY B CA 1
ATOM 1357 C C . GLY B 1 37 ? 3.061 -4.129 0.001 1 81.19 37 GLY B C 1
ATOM 1358 O O . GLY B 1 37 ? 3.543 -4.777 -0.931 1 81.19 37 GLY B O 1
ATOM 1359 N N . ALA B 1 38 ? 3.617 -3.092 0.425 1 85.62 38 ALA B N 1
ATOM 1360 C CA . ALA B 1 38 ? 4.875 -2.561 -0.089 1 85.62 38 ALA B CA 1
ATOM 1361 C C . ALA B 1 38 ? 5.98 -2.658 0.959 1 85.62 38 ALA B C 1
ATOM 1363 O O . ALA B 1 38 ? 5.867 -3.424 1.92 1 85.62 38 ALA B O 1
ATOM 1364 N N . ALA B 1 39 ? 7.152 -2.121 0.589 1 89.75 39 ALA B N 1
ATOM 1365 C CA . ALA B 1 39 ? 8.281 -2.164 1.517 1 89.75 39 ALA B CA 1
ATOM 1366 C C . ALA B 1 39 ? 8.172 -1.059 2.562 1 89.75 39 ALA B C 1
ATOM 1368 O O . ALA B 1 39 ? 8.82 -1.118 3.607 1 89.75 39 ALA B O 1
ATOM 1369 N N . PHE B 1 40 ? 7.457 -0.08 2.23 1 92.69 40 PHE B N 1
ATOM 1370 C CA . PHE B 1 40 ? 7.242 1.071 3.1 1 92.69 40 PHE B CA 1
ATOM 1371 C C . PHE B 1 40 ? 6.012 1.855 2.664 1 92.69 40 PHE B C 1
ATOM 1373 O O . PHE B 1 40 ? 5.449 1.597 1.597 1 92.69 40 PHE B O 1
ATOM 1380 N N . ALA B 1 41 ? 5.543 2.74 3.533 1 95.19 41 ALA B N 1
ATOM 1381 C CA . ALA B 1 41 ? 4.473 3.676 3.197 1 95.19 41 ALA B CA 1
ATOM 1382 C C . ALA B 1 41 ? 5.012 5.098 3.068 1 95.19 41 ALA B C 1
ATOM 1384 O O . ALA B 1 41 ? 5.992 5.457 3.721 1 95.19 41 ALA B O 1
ATOM 1385 N N . LEU B 1 42 ? 4.41 5.859 2.197 1 96.31 42 LEU B N 1
ATOM 1386 C CA . LEU B 1 42 ? 4.633 7.297 2.088 1 96.31 42 LEU B CA 1
ATOM 1387 C C . LEU B 1 42 ? 3.486 8.078 2.729 1 96.31 42 LEU B C 1
ATOM 1389 O O . LEU B 1 42 ? 2.369 8.078 2.209 1 96.31 42 LEU B O 1
ATOM 1393 N N . ASN B 1 43 ? 3.848 8.711 3.791 1 97.06 43 ASN B N 1
ATOM 1394 C CA . ASN B 1 43 ? 2.834 9.344 4.625 1 97.06 43 ASN B CA 1
ATOM 1395 C C . ASN B 1 43 ? 3.053 10.852 4.723 1 97.06 43 ASN B C 1
ATOM 1397 O O . ASN B 1 43 ? 4.191 11.312 4.82 1 97.06 43 ASN B O 1
ATOM 1401 N N . ILE B 1 44 ? 1.931 11.539 4.719 1 97.94 44 ILE B N 1
ATOM 1402 C CA . ILE B 1 44 ? 1.974 12.984 4.926 1 97.94 44 ILE B CA 1
ATOM 1403 C C . ILE B 1 44 ? 1.008 13.375 6.043 1 97.94 44 ILE B C 1
ATOM 1405 O O . ILE B 1 44 ? -0.175 13.031 5.996 1 97.94 44 ILE B O 1
ATOM 1409 N N . LEU B 1 45 ? 1.528 14.062 6.988 1 98 45 LEU B N 1
ATOM 1410 C CA . LEU B 1 45 ? 0.711 14.555 8.094 1 98 45 LEU B CA 1
ATOM 1411 C C . LEU B 1 45 ? 0.142 15.938 7.773 1 98 45 LEU B C 1
ATOM 1413 O O . LEU B 1 45 ? 0.886 16.844 7.41 1 98 45 LEU B O 1
ATOM 1417 N N . PHE B 1 46 ? -1.146 16.031 7.883 1 98.38 46 PHE B N 1
ATOM 1418 C CA . PHE B 1 46 ? -1.862 17.281 7.695 1 98.38 46 PHE B CA 1
ATOM 1419 C C . PHE B 1 46 ? -2.705 17.609 8.922 1 98.38 46 PHE B C 1
ATOM 1421 O O . PHE B 1 46 ? -2.975 16.734 9.75 1 98.38 46 PHE B O 1
ATOM 1428 N N . SER B 1 47 ? -3.102 18.891 9.008 1 98.25 47 SER B N 1
ATOM 1429 C CA . SER B 1 47 ? -4.156 19.266 9.945 1 98.25 47 SER B CA 1
ATOM 1430 C C . SER B 1 47 ? -5.523 18.812 9.445 1 98.25 47 SER B C 1
ATOM 1432 O O . SER B 1 47 ? -5.801 18.875 8.242 1 98.25 47 SER B O 1
ATOM 1434 N N . THR B 1 48 ? -6.395 18.438 10.375 1 98.06 48 THR B N 1
ATOM 1435 C CA . THR B 1 48 ? -7.758 18.078 10.008 1 98.06 48 THR B CA 1
ATOM 1436 C C . THR B 1 48 ? -8.648 19.312 9.914 1 98.06 48 THR B C 1
ATOM 1438 O O . THR B 1 48 ? -9.82 19.219 9.555 1 98.06 48 THR B O 1
ATOM 1441 N N . ASP B 1 49 ? -8.102 20.453 10.164 1 97.56 49 ASP B N 1
ATOM 1442 C CA . ASP B 1 49 ? -8.891 21.672 10.281 1 97.56 49 ASP B CA 1
ATOM 1443 C C . ASP B 1 49 ? -9.664 21.953 9 1 97.56 49 ASP B C 1
ATOM 1445 O O . ASP B 1 49 ? -10.797 22.453 9.047 1 97.56 49 ASP B O 1
ATOM 1449 N N . SER B 1 50 ? -9.125 21.656 7.895 1 97.06 50 SER B N 1
ATOM 1450 C CA . SER B 1 50 ? -9.734 22.016 6.617 1 97.06 50 SER B CA 1
ATOM 1451 C C . SER B 1 50 ? -10.312 20.797 5.918 1 97.06 50 SER B C 1
ATOM 1453 O O . SER B 1 50 ? -10.688 20.859 4.746 1 97.06 50 SER B O 1
ATOM 1455 N N . LEU B 1 51 ? -10.359 19.703 6.562 1 98.12 51 LEU B N 1
ATOM 1456 C CA . LEU B 1 51 ? -10.828 18.453 5.961 1 98.12 51 LEU B CA 1
ATOM 1457 C C . LEU B 1 51 ? -12.297 18.562 5.582 1 98.12 51 LEU B C 1
ATOM 1459 O O . LEU B 1 51 ? -13.133 18.969 6.395 1 98.12 51 LEU B O 1
ATOM 1463 N N . LYS B 1 52 ? -12.586 18.188 4.375 1 98.06 52 LYS B N 1
ATOM 1464 C CA . LYS B 1 52 ? -13.969 18.094 3.902 1 98.06 52 LYS B CA 1
ATOM 1465 C C . LYS B 1 52 ? -14.195 16.781 3.148 1 98.06 52 LYS B C 1
ATOM 1467 O O . LYS B 1 52 ? -13.398 16.406 2.289 1 98.06 52 LYS B O 1
ATOM 1472 N N . ILE B 1 53 ? -15.289 16.125 3.445 1 96.88 53 ILE B N 1
ATOM 1473 C CA . ILE B 1 53 ? -15.734 14.977 2.658 1 96.88 53 ILE B CA 1
ATOM 1474 C C . ILE B 1 53 ? -16.531 15.461 1.442 1 96.88 53 ILE B C 1
ATOM 1476 O O . ILE B 1 53 ? -17.547 16.125 1.586 1 96.88 53 ILE B O 1
ATOM 1480 N N . LEU B 1 54 ? -16.031 15.164 0.298 1 98.19 54 LEU B N 1
ATOM 1481 C CA . LEU B 1 54 ? -16.672 15.625 -0.931 1 98.19 54 LEU B CA 1
ATOM 1482 C C . LEU B 1 54 ? -17.656 14.586 -1.45 1 98.19 54 LEU B C 1
ATOM 1484 O O . LEU B 1 54 ? -18.672 14.938 -2.074 1 98.19 54 LEU B O 1
ATOM 1488 N N . SER B 1 55 ? -17.359 13.328 -1.324 1 98.06 55 SER B N 1
ATOM 1489 C CA . SER B 1 55 ? -18.234 12.234 -1.727 1 98.06 55 SER B CA 1
ATOM 1490 C C . SER B 1 55 ? -17.938 10.961 -0.947 1 98.06 55 SER B C 1
ATOM 1492 O O . SER B 1 55 ? -16.797 10.711 -0.571 1 98.06 55 SER B O 1
ATOM 1494 N N . GLY B 1 56 ? -19.031 10.164 -0.725 1 96.94 56 GLY B N 1
ATOM 1495 C CA . GLY B 1 56 ? -18.906 8.844 -0.125 1 96.94 56 GLY B CA 1
ATOM 1496 C C . GLY B 1 56 ? -19 8.867 1.39 1 96.94 56 GLY B C 1
ATOM 1497 O O . GLY B 1 56 ? -19.125 9.938 1.993 1 96.94 56 GLY B O 1
ATOM 1498 N N . THR B 1 57 ? -19.109 7.723 1.931 1 95.25 57 THR B N 1
ATOM 1499 C CA . THR B 1 57 ? -19.062 7.473 3.367 1 95.25 57 THR B CA 1
ATOM 1500 C C . THR B 1 57 ? -17.984 6.453 3.709 1 95.25 57 THR B C 1
ATOM 1502 O O . THR B 1 57 ? -18.031 5.309 3.25 1 95.25 57 THR B O 1
ATOM 1505 N N . LEU B 1 58 ? -17.062 6.875 4.562 1 95.62 58 LEU B N 1
ATOM 1506 C CA . LEU B 1 58 ? -15.93 6.012 4.914 1 95.62 58 LEU B CA 1
ATOM 1507 C C . LEU B 1 58 ? -16.281 5.121 6.102 1 95.62 58 LEU B C 1
ATOM 1509 O O . LEU B 1 58 ? -16.969 5.559 7.031 1 95.62 58 LEU B O 1
ATOM 1513 N N . LYS B 1 59 ? -15.867 3.947 5.957 1 95.75 59 LYS B N 1
ATOM 1514 C CA . LYS B 1 59 ? -15.875 3.045 7.105 1 95.75 59 LYS B CA 1
ATOM 1515 C C . LYS B 1 59 ? -14.648 3.266 7.988 1 95.75 59 LYS B C 1
ATOM 1517 O O . LYS B 1 59 ? -13.562 3.555 7.488 1 95.75 59 LYS B O 1
ATOM 1522 N N . THR B 1 60 ? -14.891 3.066 9.305 1 96.81 60 THR B N 1
ATOM 1523 C CA . THR B 1 60 ? -13.766 3.258 10.211 1 96.81 60 THR B CA 1
ATOM 1524 C C . THR B 1 60 ? -13.5 1.985 11.016 1 96.81 60 THR B C 1
ATOM 1526 O O . THR B 1 60 ? -14.422 1.226 11.312 1 96.81 60 THR B O 1
ATOM 1529 N N . TRP B 1 61 ? -12.312 1.712 11.219 1 96.5 61 TRP B N 1
ATOM 1530 C CA . TRP B 1 61 ? -11.859 0.718 12.18 1 96.5 61 TRP B CA 1
ATOM 1531 C C . TRP B 1 61 ? -10.594 1.188 12.891 1 96.5 61 TRP B C 1
ATOM 1533 O O . TRP B 1 61 ? -9.875 2.057 12.391 1 96.5 61 TRP B O 1
ATOM 1543 N N . SER B 1 62 ? -10.383 0.673 14.125 1 96.5 62 SER B N 1
ATOM 1544 C CA . SER B 1 62 ? -9.266 1.166 14.922 1 96.5 62 SER B CA 1
ATOM 1545 C C . SER B 1 62 ? -8.43 0.016 15.461 1 96.5 62 SER B C 1
ATOM 1547 O O . SER B 1 62 ? -8.891 -1.123 15.531 1 96.5 62 SER B O 1
ATOM 1549 N N . LYS B 1 63 ? -7.238 0.367 15.742 1 93.12 63 LYS B N 1
ATOM 1550 C CA . LYS B 1 63 ? -6.324 -0.56 16.406 1 93.12 63 LYS B CA 1
ATOM 1551 C C . LYS B 1 63 ? -5.363 0.182 17.328 1 93.12 63 LYS B C 1
ATOM 1553 O O . LYS B 1 63 ? -5.098 1.371 17.125 1 93.12 63 LYS B O 1
ATOM 1558 N N . LEU B 1 64 ? -4.879 -0.546 18.328 1 90.81 64 LEU B N 1
ATOM 1559 C CA . LEU B 1 64 ? -3.859 0.003 19.219 1 90.81 64 LEU B CA 1
ATOM 1560 C C . LEU B 1 64 ? -2.473 -0.13 18.594 1 90.81 64 LEU B C 1
ATOM 1562 O O . LEU B 1 64 ? -2.102 -1.204 18.125 1 90.81 64 LEU B O 1
ATOM 1566 N N . ALA B 1 65 ? -1.793 0.992 18.594 1 84.5 65 ALA B N 1
ATOM 1567 C CA . ALA B 1 65 ? -0.417 0.965 18.109 1 84.5 65 ALA B CA 1
ATOM 1568 C C . ALA B 1 65 ? 0.554 0.58 19.219 1 84.5 65 ALA B C 1
ATOM 1570 O O . ALA B 1 65 ? 0.167 0.49 20.391 1 84.5 65 ALA B O 1
ATOM 1571 N N . ASP B 1 66 ? 1.821 0.341 18.812 1 77.5 66 ASP B N 1
ATOM 1572 C CA . ASP B 1 66 ? 2.865 0.007 19.766 1 77.5 66 ASP B CA 1
ATOM 1573 C C . ASP B 1 66 ? 3.094 1.153 20.75 1 77.5 66 ASP B C 1
ATOM 1575 O O . ASP B 1 66 ? 3.512 0.929 21.891 1 77.5 66 ASP B O 1
ATOM 1579 N N . SER B 1 67 ? 2.861 2.322 20.312 1 78.69 67 SER B N 1
ATOM 1580 C CA . SER B 1 67 ? 3.035 3.518 21.125 1 78.69 67 SER B CA 1
ATOM 1581 C C . SER B 1 67 ? 2 3.576 22.25 1 78.69 67 SER B C 1
ATOM 1583 O O . SER B 1 67 ? 2.137 4.363 23.188 1 78.69 67 SER B O 1
ATOM 1585 N N . GLY B 1 68 ? 1.01 2.771 22.109 1 86.31 68 GLY B N 1
ATOM 1586 C CA . GLY B 1 68 ? -0.105 2.84 23.031 1 86.31 68 GLY B CA 1
ATOM 1587 C C . GLY B 1 68 ? -1.237 3.723 22.547 1 86.31 68 GLY B C 1
ATOM 1588 O O . GLY B 1 68 ? -2.314 3.75 23.141 1 86.31 68 GLY B O 1
ATOM 1589 N N . ASN B 1 69 ? -0.998 4.41 21.5 1 89.94 69 ASN B N 1
ATOM 1590 C CA . ASN B 1 69 ? -2.037 5.254 20.906 1 89.94 69 ASN B CA 1
ATOM 1591 C C . ASN B 1 69 ? -3.002 4.441 20.047 1 89.94 69 ASN B C 1
ATOM 1593 O O . ASN B 1 69 ? -2.611 3.443 19.453 1 89.94 69 ASN B O 1
ATOM 1597 N N . THR B 1 70 ? -4.262 4.891 20.031 1 95.38 70 THR B N 1
ATOM 1598 C CA . THR B 1 70 ? -5.246 4.305 19.141 1 95.38 70 THR B CA 1
ATOM 1599 C C . THR B 1 70 ? -5.16 4.941 17.75 1 95.38 70 THR B C 1
ATOM 1601 O O . THR B 1 70 ? -5.223 6.168 17.625 1 95.38 70 THR B O 1
ATOM 1604 N N . ILE B 1 71 ? -4.969 4.105 16.75 1 95.44 71 ILE B N 1
ATOM 1605 C CA . ILE B 1 71 ? -4.996 4.555 15.367 1 95.44 71 ILE B CA 1
ATOM 1606 C C . ILE B 1 71 ? -6.352 4.227 14.742 1 95.44 71 ILE B C 1
ATOM 1608 O O . ILE B 1 71 ? -6.84 3.1 14.867 1 95.44 71 ILE B O 1
ATOM 1612 N N . THR B 1 72 ? -6.961 5.211 14.172 1 97.25 72 THR B N 1
ATOM 1613 C CA . THR B 1 72 ? -8.227 5.023 13.477 1 97.25 72 THR B CA 1
ATOM 1614 C C . THR B 1 72 ? -8.039 5.129 11.969 1 97.25 72 THR B C 1
ATOM 1616 O O . THR B 1 72 ? -7.527 6.129 11.469 1 97.25 72 THR B O 1
ATOM 1619 N N . ASN B 1 73 ? -8.453 4.062 11.281 1 96.81 73 ASN B N 1
ATOM 1620 C CA . ASN B 1 73 ? -8.359 3.996 9.828 1 96.81 73 ASN B CA 1
ATOM 1621 C C . ASN B 1 73 ? -9.695 4.316 9.164 1 96.81 73 ASN B C 1
ATOM 1623 O O . ASN B 1 73 ? -10.734 3.779 9.555 1 96.81 73 ASN B O 1
ATOM 1627 N N . HIS B 1 74 ? -9.656 5.234 8.242 1 96.94 74 HIS B N 1
ATOM 1628 C CA . HIS B 1 74 ? -10.828 5.602 7.453 1 96.94 74 HIS B CA 1
ATOM 1629 C C . HIS B 1 74 ? -10.727 5.055 6.035 1 96.94 74 HIS B C 1
ATOM 1631 O O . HIS B 1 74 ? -9.961 5.574 5.219 1 96.94 74 HIS B O 1
ATOM 1637 N N . VAL B 1 75 ? -11.578 4.039 5.758 1 95.81 75 VAL B N 1
ATOM 1638 C CA . VAL B 1 75 ? -11.375 3.262 4.539 1 95.81 75 VAL B CA 1
ATOM 1639 C C . VAL B 1 75 ? -12.648 3.281 3.693 1 95.81 75 VAL B C 1
ATOM 1641 O O . VAL B 1 75 ? -13.742 3.459 4.219 1 95.81 75 VAL B O 1
ATOM 1644 N N . CYS B 1 76 ? -12.414 3.154 2.424 1 95.94 76 CYS B N 1
ATOM 1645 C CA . CYS B 1 76 ? -13.547 2.996 1.515 1 95.94 76 CYS B CA 1
ATOM 1646 C C . CYS B 1 76 ? -14.219 1.643 1.709 1 95.94 76 CYS B C 1
ATOM 1648 O O . CYS B 1 76 ? -13.555 0.608 1.713 1 95.94 76 CYS B O 1
ATOM 1650 N N . ASP B 1 77 ? -15.523 1.653 1.789 1 94.06 77 ASP B N 1
ATOM 1651 C CA . ASP B 1 77 ? -16.25 0.405 1.977 1 94.06 77 ASP B CA 1
ATOM 1652 C C . ASP B 1 77 ? -16.406 -0.348 0.656 1 94.06 77 ASP B C 1
ATOM 1654 O O . ASP B 1 77 ? -16.812 -1.511 0.642 1 94.06 77 ASP B O 1
ATOM 1658 N N . GLY B 1 78 ? -16.094 0.242 -0.433 1 93.81 78 GLY B N 1
ATOM 1659 C CA . GLY B 1 78 ? -16.156 -0.39 -1.74 1 93.81 78 GLY B CA 1
ATOM 1660 C C . GLY B 1 78 ? -14.859 -1.084 -2.131 1 93.81 78 GLY B C 1
ATOM 1661 O O . GLY B 1 78 ? -14.805 -2.314 -2.186 1 93.81 78 GLY B O 1
ATOM 1662 N N . CYS B 1 79 ? -13.797 -0.39 -2.17 1 94.31 79 CYS B N 1
ATOM 1663 C CA . CYS B 1 79 ? -12.555 -0.941 -2.686 1 94.31 79 CYS B CA 1
ATOM 1664 C C . CYS B 1 79 ? -11.594 -1.271 -1.55 1 94.31 79 CYS B C 1
ATOM 1666 O O . CYS B 1 79 ? -10.578 -1.944 -1.761 1 94.31 79 CYS B O 1
ATOM 1668 N N . GLY B 1 80 ? -11.883 -0.816 -0.366 1 93.25 80 GLY B N 1
ATOM 1669 C CA . GLY B 1 80 ? -11.008 -1.086 0.769 1 93.25 80 GLY B CA 1
ATOM 1670 C C . GLY B 1 80 ? -9.883 -0.078 0.912 1 93.25 80 GLY B C 1
ATOM 1671 O O . GLY B 1 80 ? -9.125 -0.126 1.878 1 93.25 80 GLY B O 1
ATOM 1672 N N . GLY B 1 81 ? -9.781 0.854 0.011 1 93.5 81 GLY B N 1
ATOM 1673 C CA . GLY B 1 81 ? -8.688 1.814 0.039 1 93.5 81 GLY B CA 1
ATOM 1674 C C . GLY B 1 81 ? -8.672 2.67 1.292 1 93.5 81 GLY B C 1
ATOM 1675 O O . GLY B 1 81 ? -9.719 3.162 1.724 1 93.5 81 GLY B O 1
ATOM 1676 N N . LEU B 1 82 ? -7.516 2.814 1.868 1 93.94 82 LEU B N 1
ATOM 1677 C CA . LEU B 1 82 ? -7.32 3.678 3.027 1 93.94 82 LEU B CA 1
ATOM 1678 C C . LEU B 1 82 ? -7.184 5.137 2.602 1 93.94 82 LEU B C 1
ATOM 1680 O O . LEU B 1 82 ? -6.195 5.516 1.973 1 93.94 82 LEU B O 1
ATOM 1684 N N . LEU B 1 83 ? -8.133 5.914 3.006 1 94.38 83 LEU B N 1
ATOM 1685 C CA . LEU B 1 83 ? -8.102 7.312 2.59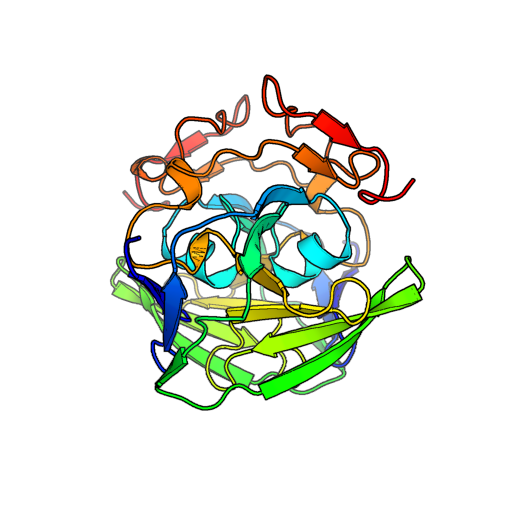 1 94.38 83 LEU B CA 1
ATOM 1686 C C . LEU B 1 83 ? -7.242 8.141 3.537 1 94.38 83 LEU B C 1
ATOM 1688 O O . LEU B 1 83 ? -6.441 8.969 3.094 1 94.38 83 LEU B O 1
ATOM 1692 N N . TYR B 1 84 ? -7.43 7.996 4.789 1 96.62 84 TYR B N 1
ATOM 1693 C CA . TYR B 1 84 ? -6.586 8.68 5.766 1 96.62 84 TYR B CA 1
ATOM 1694 C C . TYR B 1 84 ? -6.672 8.008 7.129 1 96.62 84 TYR B C 1
ATOM 1696 O O . TYR B 1 84 ? -7.512 7.129 7.344 1 96.62 84 TYR B O 1
ATOM 1704 N N . ARG B 1 85 ? -5.742 8.352 7.984 1 96.69 85 ARG B N 1
ATOM 1705 C CA . ARG B 1 85 ? -5.66 7.852 9.352 1 96.69 85 ARG B CA 1
ATOM 1706 C C . ARG B 1 85 ? -5.641 9 10.352 1 96.69 85 ARG B C 1
ATOM 1708 O O . ARG B 1 85 ? -5.102 10.07 10.062 1 96.69 85 ARG B O 1
ATOM 1715 N N . THR B 1 86 ? -6.285 8.734 11.445 1 97.44 86 THR B N 1
ATOM 1716 C CA . THR B 1 86 ? -6.172 9.625 12.594 1 97.44 86 THR B CA 1
ATOM 1717 C C . THR B 1 86 ? -5.699 8.859 13.828 1 97.44 86 THR B C 1
ATOM 1719 O O . THR B 1 86 ? -5.645 7.625 13.812 1 97.44 86 THR B O 1
ATOM 1722 N N . SER B 1 87 ? -5.25 9.609 14.773 1 95.69 87 SER B N 1
ATOM 1723 C CA . SER B 1 87 ? -4.75 9.008 16.016 1 95.69 87 SER B CA 1
ATOM 1724 C C . SER B 1 87 ? -5.07 9.875 17.219 1 95.69 87 SER B C 1
ATOM 1726 O O . SER B 1 87 ? -5.031 11.109 17.125 1 95.69 87 SER B O 1
ATOM 1728 N N . ASP B 1 88 ? -5.336 9.203 18.359 1 95.06 88 ASP B N 1
ATOM 1729 C CA . ASP B 1 88 ? -5.559 9.969 19.578 1 95.06 88 ASP B CA 1
ATOM 1730 C C . ASP B 1 88 ? -4.246 10.531 20.125 1 95.06 88 ASP B C 1
ATOM 1732 O O . ASP B 1 88 ? -4.246 11.422 20.984 1 95.06 88 ASP B O 1
ATOM 1736 N N . GLY B 1 89 ? -3.15 10 19.688 1 91.75 89 GLY B N 1
ATOM 1737 C CA . GLY B 1 89 ? -1.85 10.523 20.078 1 91.75 89 GLY B CA 1
ATOM 1738 C C . GLY B 1 89 ? -1.515 11.852 19.422 1 91.75 89 GLY B C 1
ATOM 1739 O O . GLY B 1 89 ? -0.653 12.586 19.906 1 91.75 89 GLY B O 1
ATOM 1740 N N . TYR B 1 90 ? -2.129 12.133 18.328 1 93.19 90 TYR B N 1
ATOM 1741 C CA . TYR B 1 90 ? -1.916 13.375 17.578 1 93.19 90 TYR B CA 1
ATOM 1742 C C . TYR B 1 90 ? -3.244 14.008 17.188 1 93.19 90 TYR B C 1
ATOM 1744 O O . TYR B 1 90 ? -3.559 14.109 16 1 93.19 90 TYR B O 1
ATOM 1752 N N . PRO B 1 91 ? -3.914 14.516 18.203 1 95.94 91 PRO B N 1
ATOM 1753 C CA . PRO B 1 91 ? -5.238 15.086 17.938 1 95.94 91 PRO B CA 1
ATOM 1754 C C . PRO B 1 91 ? -5.18 16.266 16.969 1 95.94 91 PRO B C 1
ATOM 1756 O O . PRO B 1 91 ? -4.203 17.016 16.953 1 95.94 91 PRO B O 1
ATOM 1759 N N . GLY B 1 92 ? -6.191 16.391 16.094 1 97.56 92 GLY B N 1
ATOM 1760 C CA . GLY B 1 92 ? -6.289 17.516 15.18 1 97.56 92 GLY B CA 1
ATOM 1761 C C . GLY B 1 92 ? -5.48 17.312 13.906 1 97.56 92 GLY B C 1
ATOM 1762 O O . GLY B 1 92 ? -5.285 18.266 13.141 1 97.56 92 GLY B O 1
ATOM 1763 N N . THR B 1 93 ? -4.949 16.078 13.75 1 98.19 93 THR B N 1
ATOM 1764 C CA . THR B 1 93 ? -4.168 15.805 12.555 1 98.19 93 THR B CA 1
ATOM 1765 C C . THR B 1 93 ? -4.637 14.516 11.883 1 98.19 93 THR B C 1
ATOM 1767 O O . THR B 1 93 ? -5.422 13.758 12.461 1 98.19 93 THR B O 1
ATOM 1770 N N . MET B 1 94 ? -4.223 14.375 10.648 1 98.31 94 MET B N 1
ATOM 1771 C CA . MET B 1 94 ? -4.477 13.164 9.867 1 98.31 94 MET B CA 1
ATOM 1772 C C . MET B 1 94 ? -3.277 12.82 8.992 1 98.31 94 MET B C 1
ATOM 1774 O O . MET B 1 94 ? -2.502 13.695 8.617 1 98.31 94 MET B O 1
ATOM 1778 N N . VAL B 1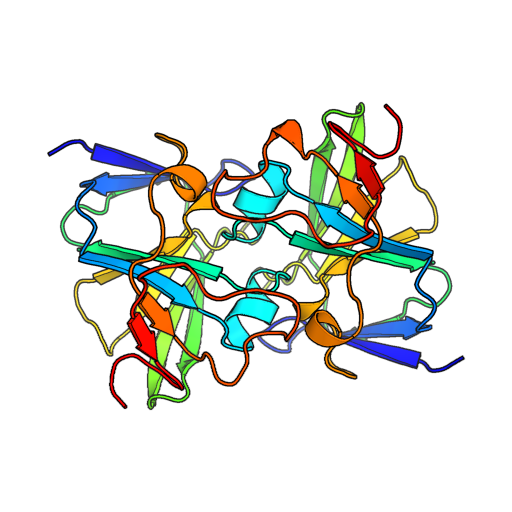 95 ? -3.156 11.578 8.703 1 97.31 95 VAL B N 1
ATOM 1779 C CA . VAL B 1 95 ? -2.133 11.109 7.777 1 97.31 95 VAL B CA 1
ATOM 1780 C C . VAL B 1 95 ? -2.781 10.68 6.465 1 97.31 95 VAL B C 1
ATOM 1782 O O . VAL B 1 95 ? -3.723 9.883 6.457 1 97.31 95 VAL B O 1
ATOM 1785 N N . ILE B 1 96 ? -2.287 11.25 5.406 1 97.38 96 ILE B N 1
ATOM 1786 C CA . ILE B 1 96 ? -2.699 10.906 4.051 1 97.38 96 ILE B CA 1
ATOM 1787 C C . ILE B 1 96 ? -1.562 10.18 3.336 1 97.38 96 ILE B C 1
ATOM 1789 O O . ILE B 1 96 ? -0.403 10.586 3.424 1 97.38 96 ILE B O 1
ATOM 1793 N N . LYS B 1 97 ? -1.954 9.039 2.701 1 95.94 97 LYS B N 1
ATOM 1794 C CA . LYS B 1 97 ? -0.976 8.383 1.842 1 95.94 97 LYS B CA 1
ATOM 1795 C C . LYS B 1 97 ? -0.725 9.188 0.572 1 95.94 97 LYS B C 1
ATOM 1797 O O . LYS B 1 97 ? -1.67 9.641 -0.08 1 95.94 97 LYS B O 1
ATOM 1802 N N . ALA B 1 98 ? 0.509 9.352 0.215 1 96.19 98 ALA B N 1
ATOM 1803 C CA . ALA B 1 98 ? 0.88 10.188 -0.924 1 96.19 98 ALA B CA 1
ATOM 1804 C C . ALA B 1 98 ? 0.165 9.734 -2.193 1 96.19 98 ALA B C 1
ATOM 1806 O O . ALA B 1 98 ? -0.312 10.562 -2.975 1 96.19 98 ALA B O 1
ATOM 1807 N N . GLY B 1 99 ? 0.03 8.469 -2.357 1 94.12 99 GLY B N 1
ATOM 1808 C CA . GLY B 1 99 ? -0.551 7.914 -3.57 1 94.12 99 GLY B CA 1
ATOM 1809 C C . GLY B 1 99 ? -2.027 8.227 -3.721 1 94.12 99 GLY B C 1
ATOM 1810 O O . GLY B 1 99 ? -2.588 8.094 -4.812 1 94.12 99 GLY B O 1
ATOM 1811 N N . CYS B 1 100 ? -2.691 8.617 -2.703 1 95.31 100 CYS B N 1
ATOM 1812 C CA . CYS B 1 100 ? -4.125 8.883 -2.736 1 95.31 100 CYS B CA 1
ATOM 1813 C C . CYS B 1 100 ? -4.402 10.32 -3.154 1 95.31 100 CYS B C 1
ATOM 1815 O O . CYS B 1 100 ? -5.539 10.672 -3.473 1 95.31 100 CYS B O 1
ATOM 1817 N N . ILE B 1 101 ? -3.359 11.156 -3.139 1 96.75 101 ILE B N 1
ATOM 1818 C CA . ILE B 1 101 ? -3.551 12.555 -3.496 1 96.75 101 ILE B CA 1
ATOM 1819 C C . ILE B 1 101 ? -3.695 12.688 -5.012 1 96.75 101 ILE B C 1
ATOM 1821 O O . ILE B 1 101 ? -2.854 12.195 -5.766 1 96.75 101 ILE B O 1
ATOM 1825 N N . ASP B 1 102 ? -4.715 13.344 -5.41 1 96.5 102 ASP B N 1
ATOM 1826 C CA . ASP B 1 102 ? -5.109 13.398 -6.812 1 96.5 102 ASP B CA 1
ATOM 1827 C C . ASP B 1 102 ? -4.609 14.68 -7.48 1 96.5 102 ASP B C 1
ATOM 1829 O O . ASP B 1 102 ? -4.414 14.719 -8.695 1 96.5 102 ASP B O 1
ATOM 1833 N N . SER B 1 103 ? -4.469 15.703 -6.754 1 97.06 103 SER B N 1
ATOM 1834 C CA . SER B 1 103 ? -4.312 17.047 -7.305 1 97.06 103 SER B CA 1
ATOM 1835 C C . SER B 1 103 ? -2.938 17.234 -7.934 1 97.06 103 SER B C 1
ATOM 1837 O O . SER B 1 103 ? -2.738 18.125 -8.758 1 97.06 103 SER B O 1
ATOM 1839 N N . PHE B 1 104 ? -1.998 16.5 -7.559 1 95.94 104 PHE B N 1
ATOM 1840 C CA . PHE B 1 104 ? -0.648 16.5 -8.109 1 95.94 104 PHE B CA 1
ATOM 1841 C C . PHE B 1 104 ? 0.076 15.211 -7.75 1 95.94 104 PHE B C 1
ATOM 1843 O O . PHE B 1 104 ? -0.482 14.344 -7.07 1 95.94 104 PHE B O 1
ATOM 1850 N N . ASP B 1 105 ? 1.244 14.977 -8.258 1 95.62 105 ASP B N 1
ATOM 1851 C CA . ASP B 1 105 ? 2 13.766 -7.957 1 95.62 105 ASP B CA 1
ATOM 1852 C C . ASP B 1 105 ? 2.729 13.883 -6.621 1 95.62 105 ASP B C 1
ATOM 1854 O O . ASP B 1 105 ? 3.938 14.125 -6.586 1 95.62 105 ASP B O 1
ATOM 1858 N N . ALA B 1 106 ? 2.039 13.641 -5.629 1 96.12 106 ALA B N 1
ATOM 1859 C CA . ALA B 1 106 ? 2.576 13.789 -4.277 1 96.12 106 ALA B CA 1
ATOM 1860 C C . ALA B 1 106 ? 3.686 12.781 -4.012 1 96.12 106 ALA B C 1
ATOM 1862 O O . ALA B 1 106 ? 4.621 13.055 -3.26 1 96.12 106 ALA B O 1
ATOM 1863 N N . SER B 1 107 ? 3.568 11.57 -4.629 1 95.62 107 SER B N 1
ATOM 1864 C CA . SER B 1 107 ? 4.621 10.578 -4.441 1 95.62 107 SER B CA 1
ATOM 1865 C C . SER B 1 107 ? 5.965 11.102 -4.938 1 95.62 107 SER B C 1
ATOM 1867 O O . SER B 1 107 ? 7.008 10.797 -4.355 1 95.62 107 SER B O 1
ATOM 1869 N N . GLU B 1 108 ? 5.945 11.859 -6.004 1 96.06 108 GLU B N 1
ATOM 1870 C CA . GLU B 1 108 ? 7.156 12.461 -6.562 1 96.06 108 GLU B CA 1
ATOM 1871 C C . GLU B 1 108 ? 7.57 13.695 -5.773 1 96.06 108 GLU B C 1
ATOM 1873 O O . GLU B 1 108 ? 8.742 13.844 -5.406 1 96.06 108 GLU B O 1
ATOM 1878 N N . GLU B 1 109 ? 6.625 14.547 -5.488 1 96.38 109 GLU B N 1
ATOM 1879 C CA . GLU B 1 109 ? 6.934 15.891 -5.012 1 96.38 109 GLU B CA 1
ATOM 1880 C C . GLU B 1 109 ? 7.203 15.898 -3.51 1 96.38 109 GLU B C 1
ATOM 1882 O O . GLU B 1 109 ? 7.996 16.703 -3.02 1 96.38 109 GLU B O 1
ATOM 1887 N N . TYR B 1 110 ? 6.484 15.047 -2.828 1 96.62 110 TYR B N 1
ATOM 1888 C CA . TYR B 1 110 ? 6.629 15.031 -1.376 1 96.62 110 TYR B CA 1
ATOM 1889 C C . TYR B 1 110 ? 7.656 14 -0.939 1 96.62 110 TYR B C 1
ATOM 1891 O O . TYR B 1 110 ? 7.312 13.008 -0.292 1 96.62 110 TYR B O 1
ATOM 1899 N N . VAL B 1 111 ? 8.906 14.328 -1.197 1 96.75 111 VAL B N 1
ATOM 1900 C CA . VAL B 1 111 ? 10 13.477 -0.741 1 96.75 111 VAL B CA 1
ATOM 1901 C C . VAL B 1 111 ? 10.07 13.5 0.785 1 96.75 111 VAL B C 1
ATOM 1903 O O . VAL B 1 111 ? 10.062 14.562 1.4 1 96.75 111 VAL B O 1
ATOM 1906 N N . PRO B 1 112 ? 10.102 12.305 1.418 1 97.19 112 PRO B N 1
ATOM 1907 C CA . PRO B 1 112 ? 10.086 12.266 2.883 1 97.19 112 PRO B CA 1
ATOM 1908 C C . PRO B 1 112 ? 11.281 12.992 3.5 1 97.19 112 PRO B C 1
ATOM 1910 O O . PRO B 1 112 ? 12.398 12.898 2.988 1 97.19 112 PRO B O 1
ATOM 1913 N N . ASP B 1 113 ? 11 13.672 4.625 1 96.94 113 ASP B N 1
ATOM 1914 C CA . ASP B 1 113 ? 12.031 14.352 5.406 1 96.94 113 ASP B CA 1
ATOM 1915 C C . ASP B 1 113 ? 12.5 13.477 6.57 1 96.94 113 ASP B C 1
ATOM 1917 O O . ASP B 1 113 ? 13.539 13.742 7.168 1 96.94 113 ASP B O 1
ATOM 1921 N N . VAL B 1 114 ? 11.766 12.516 6.844 1 97.75 114 VAL B N 1
ATOM 1922 C CA . VAL B 1 114 ? 12.031 11.633 7.969 1 97.75 114 VAL B CA 1
ATOM 1923 C C . VAL B 1 114 ? 11.641 10.203 7.609 1 97.75 114 VAL B C 1
ATOM 1925 O O . VAL B 1 114 ? 10.648 9.977 6.91 1 97.75 114 VAL B O 1
ATOM 1928 N N . GLU B 1 115 ? 12.445 9.266 7.973 1 97.56 115 GLU B N 1
ATOM 1929 C CA . GLU B 1 115 ? 12.094 7.852 7.965 1 97.56 115 GLU B CA 1
ATOM 1930 C C . GLU B 1 115 ? 11.945 7.309 9.383 1 97.56 115 GLU B C 1
ATOM 1932 O O . GLU B 1 115 ? 12.789 7.566 10.242 1 97.56 115 GLU B O 1
ATOM 1937 N N . ILE B 1 116 ? 10.867 6.637 9.555 1 96 116 ILE B N 1
ATOM 1938 C CA . ILE B 1 116 ? 10.648 6.074 10.883 1 96 116 ILE B CA 1
ATOM 1939 C C . ILE B 1 116 ? 10.609 4.551 10.805 1 96 116 ILE B C 1
ATOM 1941 O O . ILE B 1 116 ? 10.406 3.988 9.727 1 96 116 ILE B O 1
ATOM 1945 N N . PHE B 1 117 ? 10.867 3.848 12 1 95.94 117 PHE B N 1
ATOM 1946 C CA . PHE B 1 117 ? 10.953 2.396 12.109 1 95.94 117 PHE B CA 1
ATOM 1947 C C . PHE B 1 117 ? 12.016 1.842 11.18 1 95.94 117 PHE B C 1
ATOM 1949 O O . PHE B 1 117 ? 11.805 0.821 10.523 1 95.94 117 PHE B O 1
ATOM 1956 N N . THR B 1 118 ? 13.102 2.523 11.156 1 96.81 118 THR B N 1
ATOM 1957 C CA . THR B 1 118 ? 14.172 2.113 10.25 1 96.81 118 THR B CA 1
ATOM 1958 C C . THR B 1 118 ? 14.75 0.766 10.68 1 96.81 118 THR B C 1
A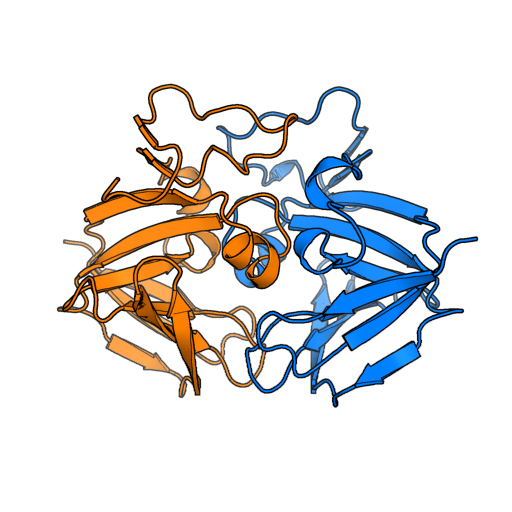TOM 1960 O O . THR B 1 118 ? 15.422 0.098 9.891 1 96.81 118 THR B O 1
ATOM 1963 N N . ARG B 1 119 ? 14.492 0.35 11.844 1 94.88 119 ARG B N 1
ATOM 1964 C CA . ARG B 1 119 ? 14.914 -0.965 12.312 1 94.88 119 ARG B CA 1
ATOM 1965 C C . ARG B 1 119 ? 14.305 -2.074 11.461 1 94.88 119 ARG B C 1
ATOM 1967 O O . ARG B 1 119 ? 14.828 -3.189 11.422 1 94.88 119 ARG B O 1
ATOM 1974 N N . SER B 1 120 ? 13.211 -1.794 10.828 1 94.88 120 SER B N 1
ATOM 1975 C CA . SER B 1 120 ? 12.5 -2.795 10.039 1 94.88 120 SER B CA 1
ATOM 1976 C C . SER B 1 120 ? 12.641 -2.531 8.547 1 94.88 120 SER B C 1
ATOM 1978 O O . SER B 1 120 ? 11.945 -3.141 7.734 1 94.88 120 SER B O 1
ATOM 1980 N N . ARG B 1 121 ? 13.469 -1.572 8.18 1 96.19 121 ARG B N 1
ATOM 1981 C CA . ARG B 1 121 ? 13.695 -1.334 6.754 1 96.19 121 ARG B CA 1
ATOM 1982 C C . ARG B 1 121 ? 14.305 -2.561 6.086 1 96.19 121 ARG B C 1
ATOM 1984 O O . ARG B 1 121 ? 15.266 -3.141 6.594 1 96.19 121 ARG B O 1
ATOM 1991 N N . VAL B 1 122 ? 13.727 -2.965 4.918 1 95.5 122 VAL B N 1
ATOM 1992 C CA . VAL B 1 122 ? 14.32 -4.082 4.191 1 95.5 122 VAL B CA 1
ATOM 1993 C C . VAL B 1 122 ? 15.711 -3.695 3.699 1 95.5 122 VAL B C 1
ATOM 1995 O O . VAL B 1 122 ? 15.969 -2.531 3.387 1 95.5 122 VAL B O 1
ATOM 1998 N N . SER B 1 123 ? 16.609 -4.613 3.51 1 95.56 123 SER B N 1
ATOM 1999 C CA . SER B 1 123 ? 18.031 -4.359 3.314 1 95.56 123 SER B CA 1
ATOM 2000 C C . SER B 1 123 ? 18.312 -3.797 1.925 1 95.56 123 SER B C 1
ATOM 2002 O O . SER B 1 123 ? 19.312 -3.115 1.715 1 95.56 123 SER B O 1
ATOM 2004 N N . TRP B 1 124 ? 17.453 -4.023 0.983 1 94.31 124 TRP B N 1
ATOM 2005 C CA . TRP B 1 124 ? 17.719 -3.625 -0.396 1 94.31 124 TRP B CA 1
ATOM 2006 C C . TRP B 1 124 ? 17.094 -2.266 -0.697 1 94.31 124 TRP B C 1
ATOM 2008 O O . TRP B 1 124 ? 17.203 -1.763 -1.817 1 94.31 124 TRP B O 1
ATOM 2018 N N . VAL B 1 125 ? 16.391 -1.693 0.264 1 93.5 125 VAL B N 1
ATOM 2019 C CA . VAL B 1 125 ? 15.883 -0.329 0.145 1 93.5 125 VAL B CA 1
ATOM 2020 C C . VAL B 1 125 ? 16.859 0.639 0.821 1 93.5 125 VAL B C 1
ATOM 2022 O O . VAL B 1 125 ? 17.078 0.558 2.031 1 93.5 125 VAL B O 1
ATOM 2025 N N . GLU B 1 126 ? 17.281 1.595 0.079 1 94.06 126 GLU B N 1
ATOM 2026 C CA . GLU B 1 126 ? 18.266 2.543 0.607 1 94.06 126 GLU B CA 1
ATOM 2027 C C . GLU B 1 126 ? 17.578 3.691 1.34 1 94.06 126 GLU B C 1
ATOM 2029 O O . GLU B 1 126 ? 16.453 4.062 1.006 1 94.06 126 GLU B O 1
ATOM 2034 N N . PRO B 1 127 ? 18.328 4.254 2.348 1 95.88 127 PRO B N 1
ATOM 2035 C CA . PRO B 1 127 ? 17.781 5.457 2.984 1 95.88 127 PRO B CA 1
ATOM 2036 C C . PRO B 1 127 ? 17.625 6.621 2.008 1 95.88 127 PRO B C 1
ATOM 2038 O O . PRO B 1 127 ? 18.375 6.727 1.04 1 95.88 127 PRO B O 1
ATOM 2041 N N . ILE B 1 128 ? 16.609 7.395 2.301 1 95.88 128 ILE B N 1
ATOM 2042 C CA . ILE B 1 128 ? 16.453 8.625 1.536 1 95.88 128 ILE B CA 1
ATOM 2043 C C . ILE B 1 128 ? 17.547 9.617 1.92 1 95.88 128 ILE B C 1
ATOM 2045 O O . ILE B 1 128 ? 17.75 9.898 3.104 1 95.88 128 ILE B O 1
ATOM 2049 N N . LYS B 1 129 ? 18.234 10.125 0.925 1 94.5 129 LYS B N 1
ATOM 2050 C CA . LYS B 1 129 ? 19.312 11.062 1.181 1 94.5 129 LYS B CA 1
ATOM 2051 C C . LYS B 1 129 ? 18.812 12.297 1.936 1 94.5 129 LYS B C 1
ATOM 2053 O O . LYS B 1 129 ? 17.844 12.922 1.528 1 94.5 129 LYS B O 1
ATOM 2058 N N . GLY B 1 130 ? 19.453 12.562 3.059 1 96.06 130 GLY B N 1
ATOM 2059 C CA . GLY B 1 130 ? 19.156 13.781 3.795 1 96.06 130 GLY B CA 1
ATOM 2060 C C . GLY B 1 130 ? 18.031 13.617 4.797 1 96.06 130 GLY B C 1
ATOM 2061 O O . GLY B 1 130 ? 17.797 14.492 5.637 1 96.06 130 GLY B O 1
ATOM 2062 N N . ALA B 1 131 ? 17.234 12.602 4.746 1 97.44 131 ALA B N 1
ATOM 2063 C CA . ALA B 1 131 ? 16.109 12.391 5.656 1 97.44 131 ALA B CA 1
ATOM 2064 C C . ALA B 1 131 ? 16.609 11.984 7.043 1 97.44 131 ALA B C 1
ATOM 2066 O O . ALA B 1 131 ? 17.547 11.211 7.172 1 97.44 131 ALA B O 1
ATOM 2067 N N . LYS B 1 132 ? 15.938 12.578 8.031 1 97.81 132 LYS B N 1
ATOM 2068 C CA . LYS B 1 132 ? 16.188 12.102 9.391 1 97.81 132 LYS B CA 1
ATOM 2069 C C . LYS B 1 132 ? 15.836 10.625 9.523 1 97.81 132 LYS B C 1
ATOM 2071 O O . LYS B 1 132 ? 14.82 10.164 8.984 1 97.81 132 LYS B O 1
ATOM 2076 N N . GLN B 1 133 ? 16.688 9.883 10.242 1 97.62 133 GLN B N 1
ATOM 2077 C CA . GLN B 1 133 ? 16.469 8.461 10.453 1 97.62 133 GLN B CA 1
ATOM 2078 C C . GLN B 1 133 ? 16.062 8.172 11.891 1 97.62 133 GLN B C 1
ATOM 2080 O O . GLN B 1 133 ? 16.844 8.422 12.82 1 97.62 133 GLN B O 1
ATOM 2085 N N . GLU B 1 134 ? 14.875 7.668 12.078 1 96.25 134 GLU B N 1
ATOM 2086 C CA . GLU B 1 134 ? 14.422 7.266 13.398 1 96.25 134 GLU B CA 1
ATOM 2087 C C . GLU B 1 134 ? 14.258 5.75 13.492 1 96.25 134 GLU B C 1
ATOM 2089 O O . GLU B 1 134 ? 13.531 5.148 12.695 1 96.25 134 GLU B O 1
ATOM 2094 N N . VAL B 1 135 ? 14.828 5.09 14.492 1 94.5 135 VAL B N 1
ATOM 2095 C CA . VAL B 1 135 ? 14.859 3.637 14.617 1 94.5 135 VAL B CA 1
ATOM 2096 C C . VAL B 1 135 ? 13.461 3.115 14.93 1 94.5 135 VAL B C 1
ATOM 2098 O O . VAL B 1 135 ? 13.094 2.012 14.516 1 94.5 135 VAL B O 1
ATOM 2101 N N . ALA B 1 136 ? 12.719 3.867 15.695 1 92 136 ALA B N 1
ATOM 2102 C CA . ALA B 1 136 ? 11.336 3.537 16.047 1 92 136 ALA B CA 1
ATOM 2103 C C . ALA B 1 136 ? 10.383 4.625 15.562 1 92 136 ALA B C 1
ATOM 2105 O O . ALA B 1 136 ? 10.422 5.035 14.406 1 92 136 ALA B O 1
ATOM 2106 N N . ASP B 1 137 ? 9.492 5.004 16.453 1 88.12 137 ASP B N 1
ATOM 2107 C CA . ASP B 1 137 ? 8.562 6.074 16.109 1 88.12 137 ASP B CA 1
ATOM 2108 C C . ASP B 1 137 ? 9.188 7.445 16.359 1 88.12 137 ASP B C 1
ATOM 2110 O O . ASP B 1 137 ? 10.375 7.547 16.656 1 88.12 137 ASP B O 1
ATOM 2114 N N . PHE B 1 138 ? 8.461 8.617 16.062 1 82.06 138 PHE B N 1
ATOM 2115 C CA . PHE B 1 138 ? 8.984 9.961 16.25 1 82.06 138 PHE B CA 1
ATOM 2116 C C . PHE B 1 138 ? 9.469 10.164 17.672 1 82.06 138 PHE B C 1
ATOM 2118 O O . PHE B 1 138 ? 10.305 11.031 17.938 1 82.06 138 PHE B O 1
ATOM 2125 N N . THR B 1 139 ? 8.758 9.5 18.688 1 60.09 139 THR B N 1
ATOM 2126 C CA . THR B 1 139 ? 8.93 9.828 20.109 1 60.09 139 THR B CA 1
ATOM 2127 C C . THR B 1 139 ? 10.211 9.195 20.656 1 60.09 139 THR B C 1
ATOM 2129 O O . THR B 1 139 ? 10.727 9.625 21.688 1 60.09 139 THR B O 1
ATOM 2132 N N . GLU B 1 140 ? 10.781 8.102 20.047 1 46.88 140 GLU B N 1
ATOM 2133 C CA . GLU B 1 140 ? 11.781 7.504 20.922 1 46.88 140 GLU B CA 1
ATOM 2134 C C . GLU B 1 140 ? 13.164 8.102 20.672 1 46.88 140 GLU B C 1
ATOM 2136 O O . GLU B 1 140 ? 13.508 8.422 19.531 1 46.88 140 GLU B O 1
#

Organism: Fusarium solani (NCBI:txid169388)

Foldseek 3Di:
DDKFKFDDPVRQWMKIDDPDFPFWEKEQDVVQCVLVVDRIFTKTKDFCPGIDIPGHAWDWDWDQDPVRKIKIFTAHPPPRHTAWIDIPVDPRMIMGTQVRIDRDNSVVVVDGQAYACCCNRDPPDDDDPNHHYYNHDPPD/DDKFKFDDPVRQWMKIDDPDFPFWEKEQDVVQCVQVVDRIFTKTKDFCPGIDIPGHAWDWDWDQDPVRKIKIFTAHPPPRHTAWIDIPVDPRMIMGTQVRTDRDNSVVVVDGQAYACCCNRDPVDDDDPNHHYYNHDPPD

pLDDT: mean 94.19, std 6.42, range [46.88, 98.69]

Nearest PDB structures (foldseek):
  8ajq-assembly2_C  TM=9.207E-01  e=4.535E-09  Pseudomonas aeruginosa PAO1
  1xa8-assembly1_A  TM=6.935E-01  e=1.164E-05  Paracoccus denitrificans
  3fac-assembly6_F  TM=7.678E-01  e=5.791E-05  Cereibacter sphaeroides 2.4.1
  6r0v-assembly3_C  TM=6.235E-01  e=5.942E-02  Magnetospirillum gryphiswaldense MSR-1
  4hr6-assembly1_B  TM=7.866E-01  e=1.311E+00  Trichosanthes anguina